Protein AF-A0A960TEG4-F1 (afdb_monomer)

Solvent-accessible surface area (backbone atoms only — not comparable to full-atom values): 14371 Å² total; per-residue (Å²): 66,37,11,33,64,30,59,63,61,64,65,43,64,65,60,66,79,45,48,64,46,53,87,42,76,28,30,41,54,22,41,18,35,34,34,73,64,72,44,74,38,60,32,29,45,39,78,66,60,51,74,66,49,54,39,12,52,59,44,21,64,77,36,83,61,45,53,73,21,28,35,41,25,41,76,82,37,56,77,66,54,63,79,58,21,81,41,72,42,73,42,42,51,63,63,67,80,82,66,62,93,89,65,81,53,54,56,42,93,64,76,45,74,67,28,39,51,46,41,50,36,37,77,67,66,39,83,59,43,78,50,46,18,70,76,77,44,72,53,96,51,26,67,44,29,67,54,16,20,66,51,47,50,31,58,75,65,44,49,101,92,34,52,50,63,55,48,32,46,54,47,43,46,68,76,48,70,83,43,60,75,67,50,53,53,50,53,46,51,50,49,54,47,49,48,51,54,53,23,60,76,55,69,32,50,76,41,39,70,95,42,42,65,62,52,51,62,62,49,75,78,53,70,64,48,75,77,88,69,72,74,72,77,74,67,74,77,76,76,73,72,70,88,89,63,83,70,90,86,76,127

Secondary structure (DSSP, 8-state):
---TTHHHHTT-HHHHHTGGGS--EEEHHHHHHHHHTT---SEEEE---STHHHHHHHHHTTSTTGGGSEEEEETTS-TTHHHH-SEEEEEEES-STTSPTT--EE--TTSSHHHHHHHHHHHTT-S-EEE-S-S---BTTBSS-TTSHHHHHHHHT-BTTB-HHHHHHHHHHHHHSSS-HHHHHHHHHHHHHHHHHHHHHTT--EEEGGGHHHHHHHHTTSPPPP-----------PPPPPTT---TT--

pLDDT: mean 80.0, std 18.55, range [25.02, 96.75]

Sequence (251 aa):
GASPSLDRELALPALKDMRSRYILLASDTSFAALLQAGLVPDLVLCMDTSPATGYYLLQARKYIHAEKAAALGYSGSPLFLSDFFARVMLYESDFPPEQQEDWLSISNPTGNLAGLAISLAASCRASELLLLGSDGTVEGFRSHCRSTGYDYYARTMEGRLRSVETYFYGLSRRTYATGNREQGGALHSATIKRQQDVAGKLGVPIFRADSIHRWIDNMGHRQPARSWSARTVIMPEPALPAEGKPPLWVQ

Nearest PDB structures (foldseek):
  5mu5-assembly1_A  TM=8.261E-01  e=2.895E-05  Paramagnetospirillum magneticum AMB-1
  5xeo-assembly1_A  TM=2.387E-01  e=5.772E-01  Fusobacterium nucleatum subsp. nucleatum ATCC 25586
  8xyn-assembly1_B  TM=2.179E-01  e=1.792E+00  synthetic cons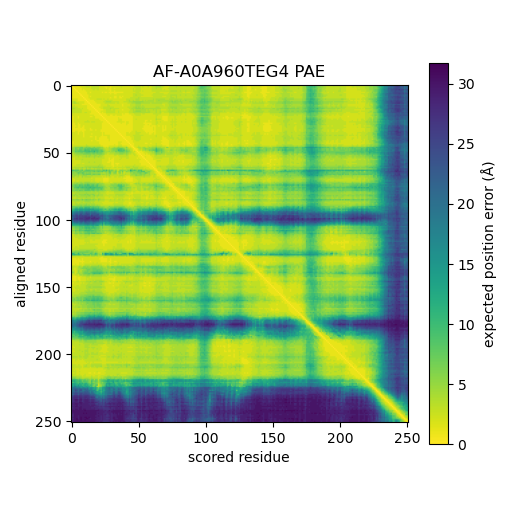truct

Mean predicted aligned error: 9.38 Å

Radius of gyration: 19.74 Å; Cα contacts (8 Å, |Δi|>4): 361; chains: 1; bounding box: 56×49×46 Å

Structure (mmCIF, N/CA/C/O backbone):
data_AF-A0A960TEG4-F1
#
_entry.id   AF-A0A960TEG4-F1
#
loop_
_atom_site.group_PDB
_atom_site.id
_atom_site.type_symbol
_atom_site.label_atom_id
_atom_site.label_alt_id
_atom_site.label_comp_id
_atom_site.label_asym_id
_atom_site.label_entity_id
_atom_site.label_seq_id
_atom_site.pdbx_PDB_ins_code
_atom_site.Cartn_x
_atom_site.Cartn_y
_atom_site.Cartn_z
_atom_site.occupancy
_atom_site.B_iso_or_equiv
_atom_site.auth_seq_id
_atom_site.auth_comp_id
_atom_site.auth_asym_id
_atom_site.auth_atom_id
_atom_site.pdbx_PDB_model_num
ATOM 1 N N . GLY A 1 1 ? -0.991 1.633 -3.539 1.00 93.38 1 GLY A N 1
ATOM 2 C CA . GLY A 1 1 ? -0.881 2.888 -2.768 1.00 93.38 1 GLY A CA 1
ATOM 3 C C . GLY A 1 1 ? -2.247 3.254 -2.228 1.00 93.38 1 GLY A C 1
ATOM 4 O O . GLY A 1 1 ? -3.138 2.426 -2.333 1.00 93.38 1 GLY A O 1
ATOM 5 N N . ALA A 1 2 ? -2.420 4.444 -1.647 1.00 94.44 2 ALA A N 1
ATOM 6 C CA . ALA A 1 2 ? -3.666 4.853 -0.992 1.00 94.44 2 ALA A CA 1
ATOM 7 C C . ALA A 1 2 ? -4.247 6.188 -1.493 1.00 94.44 2 ALA A C 1
ATOM 9 O O . ALA A 1 2 ? -5.084 6.757 -0.797 1.00 94.44 2 ALA A O 1
ATOM 10 N N . SER A 1 3 ? -3.829 6.701 -2.655 1.00 92.81 3 SER A N 1
ATOM 11 C CA . SER A 1 3 ? -4.389 7.930 -3.240 1.00 92.81 3 SER A CA 1
ATOM 12 C C . SER A 1 3 ? -5.903 7.818 -3.508 1.00 92.81 3 SER A C 1
ATOM 14 O O . SER A 1 3 ? -6.401 6.705 -3.681 1.00 92.81 3 SER A O 1
ATOM 16 N N . PRO A 1 4 ? -6.656 8.938 -3.558 1.00 92.31 4 PRO A N 1
ATOM 17 C CA . PRO A 1 4 ? -8.115 8.924 -3.722 1.00 92.31 4 PRO A CA 1
ATOM 18 C C . PRO A 1 4 ? -8.612 8.199 -4.979 1.00 92.31 4 PRO A C 1
ATOM 20 O O . PRO A 1 4 ? -9.671 7.576 -4.947 1.00 92.31 4 PRO A O 1
ATOM 23 N N . SER A 1 5 ? -7.836 8.232 -6.063 1.00 93.06 5 SER A N 1
ATOM 24 C CA . SER A 1 5 ? -8.104 7.501 -7.308 1.00 93.06 5 SER A CA 1
ATOM 25 C C . SER A 1 5 ? -8.309 6.001 -7.125 1.00 93.06 5 SER A C 1
ATOM 27 O O . SER A 1 5 ? -9.081 5.409 -7.883 1.00 93.06 5 SER A O 1
ATOM 29 N N . LEU A 1 6 ? -7.721 5.411 -6.079 1.00 95.88 6 LEU A N 1
ATOM 30 C CA . LEU A 1 6 ? -7.891 4.000 -5.751 1.00 95.88 6 LEU A CA 1
ATOM 31 C C . LEU A 1 6 ? -9.372 3.618 -5.593 1.00 95.88 6 LEU A C 1
ATOM 33 O O . LEU A 1 6 ? -9.748 2.521 -5.989 1.00 95.88 6 LEU A O 1
ATOM 37 N N . ASP A 1 7 ? -10.229 4.520 -5.092 1.00 94.81 7 ASP A N 1
ATOM 38 C CA . ASP A 1 7 ? -11.675 4.268 -4.961 1.00 94.81 7 ASP A CA 1
ATOM 39 C C . ASP A 1 7 ? -12.296 3.855 -6.318 1.00 94.81 7 ASP A C 1
ATOM 41 O O . ASP A 1 7 ? -13.124 2.946 -6.380 1.00 94.81 7 ASP A O 1
ATOM 45 N N . ARG A 1 8 ? -11.882 4.507 -7.416 1.00 94.56 8 ARG A N 1
ATOM 46 C CA . ARG A 1 8 ? -12.356 4.214 -8.782 1.00 94.56 8 ARG A CA 1
ATOM 47 C C . ARG A 1 8 ? -11.670 2.989 -9.375 1.00 94.56 8 ARG A C 1
ATOM 49 O O . ARG A 1 8 ? -12.312 2.200 -10.059 1.00 94.56 8 ARG A O 1
ATOM 56 N N . GLU A 1 9 ? -10.382 2.821 -9.104 1.00 95.19 9 GLU A N 1
ATOM 57 C CA . GLU A 1 9 ? -9.597 1.688 -9.601 1.00 95.19 9 GLU A CA 1
ATOM 58 C C . GLU A 1 9 ? -10.104 0.358 -9.022 1.00 95.19 9 GLU A C 1
ATOM 60 O O . GLU A 1 9 ? -10.247 -0.619 -9.753 1.00 95.19 9 GLU A O 1
ATOM 65 N N . LEU A 1 10 ? -10.462 0.326 -7.732 1.00 95.25 10 LEU A N 1
ATOM 66 C CA . LEU A 1 10 ? -11.018 -0.859 -7.064 1.00 95.25 10 LEU A CA 1
ATOM 67 C C . LEU A 1 10 ? -12.462 -1.177 -7.465 1.00 95.25 10 LEU A C 1
ATOM 69 O O . LEU A 1 10 ? -12.938 -2.284 -7.205 1.00 95.25 10 LEU A O 1
ATOM 73 N N . ALA A 1 11 ? -13.159 -0.235 -8.103 1.00 93.81 11 ALA A N 1
ATOM 74 C CA . ALA A 1 11 ? -14.501 -0.465 -8.624 1.00 93.81 11 ALA A CA 1
ATOM 75 C C . ALA A 1 11 ? -14.504 -1.338 -9.892 1.00 93.81 11 ALA A C 1
ATOM 77 O O . ALA A 1 11 ? -15.567 -1.800 -10.300 1.00 93.81 11 ALA A O 1
ATOM 78 N N . LEU A 1 12 ? -13.340 -1.587 -10.508 1.00 92.75 12 LEU A N 1
ATOM 79 C CA . LEU A 1 12 ? -13.208 -2.409 -11.710 1.00 92.75 12 LEU A CA 1
ATOM 80 C C . LEU A 1 12 ? -13.379 -3.907 -11.382 1.00 92.75 12 LEU A C 1
ATOM 82 O O . LEU A 1 12 ? -12.503 -4.489 -10.734 1.00 92.75 12 LEU A O 1
ATOM 86 N N . PRO A 1 13 ? -14.446 -4.578 -11.868 1.00 92.31 13 PRO A N 1
ATOM 87 C CA . PRO A 1 13 ? -14.708 -5.986 -11.543 1.00 92.31 13 PRO A CA 1
ATOM 88 C C . PRO A 1 13 ? -13.585 -6.931 -11.984 1.00 92.31 13 PRO A C 1
ATOM 90 O O . PRO A 1 13 ? -13.236 -7.859 -11.257 1.00 92.31 13 PRO A O 1
ATOM 93 N N . ALA A 1 14 ? -12.947 -6.618 -13.116 1.00 91.75 14 ALA A N 1
ATOM 94 C CA . ALA A 1 14 ? -11.881 -7.418 -13.713 1.00 91.75 14 ALA A CA 1
ATOM 95 C C . ALA A 1 14 ? -10.700 -7.689 -12.762 1.00 91.75 14 ALA A C 1
ATOM 97 O O . ALA A 1 14 ? -10.055 -8.731 -12.870 1.00 91.75 14 ALA A O 1
ATOM 98 N N . LEU A 1 15 ? -10.420 -6.789 -11.808 1.00 92.38 15 LEU A N 1
ATOM 99 C CA . LEU A 1 15 ? -9.385 -7.030 -10.799 1.00 92.38 15 LEU A CA 1
ATOM 100 C C . LEU A 1 15 ? -9.733 -8.255 -9.940 1.00 92.38 15 LEU A C 1
ATOM 102 O O . LEU A 1 15 ? -8.890 -9.119 -9.721 1.00 92.38 15 LEU A O 1
ATOM 106 N N . LYS A 1 16 ? -10.992 -8.390 -9.514 1.00 92.31 16 LYS A N 1
ATOM 107 C CA . LYS A 1 16 ? -11.440 -9.549 -8.726 1.00 92.31 16 LYS A CA 1
ATOM 108 C C . LYS A 1 16 ? -11.450 -10.819 -9.566 1.00 92.31 16 LYS A C 1
ATOM 110 O O . LYS A 1 16 ? -10.930 -11.840 -9.119 1.00 92.31 16 LYS A O 1
ATOM 115 N N . ASP A 1 17 ? -11.969 -10.735 -10.788 1.00 91.06 17 ASP A N 1
ATOM 116 C CA . ASP A 1 17 ? -12.106 -11.887 -11.689 1.00 91.06 17 ASP A CA 1
ATOM 117 C C . ASP A 1 17 ? -10.748 -12.520 -12.028 1.00 91.06 17 ASP A C 1
ATOM 119 O O . ASP A 1 17 ? -10.628 -13.734 -12.196 1.00 91.06 17 ASP A O 1
ATOM 123 N N . MET A 1 18 ? -9.694 -11.705 -12.076 1.00 90.88 18 MET A N 1
ATOM 124 C CA . MET A 1 18 ? -8.333 -12.148 -12.370 1.00 90.88 18 MET A CA 1
ATOM 125 C C . MET A 1 18 ? -7.447 -12.283 -11.129 1.00 90.88 18 MET A C 1
ATOM 127 O O . MET A 1 18 ? -6.234 -12.433 -11.281 1.00 90.88 18 MET A O 1
ATOM 131 N N . ARG A 1 19 ? -7.998 -12.245 -9.907 1.00 90.88 19 ARG A N 1
ATOM 132 C CA . ARG A 1 19 ? -7.208 -12.184 -8.662 1.00 90.88 19 ARG A CA 1
ATOM 133 C C . ARG A 1 19 ? -6.150 -13.285 -8.538 1.00 90.88 19 ARG A C 1
ATOM 135 O O . ARG A 1 19 ? -5.087 -13.038 -7.978 1.00 90.88 19 ARG A O 1
ATOM 142 N N . SER A 1 20 ? -6.407 -14.475 -9.084 1.00 89.44 20 SER A N 1
ATOM 143 C CA . SER A 1 20 ? -5.475 -15.614 -9.089 1.00 89.44 20 SER A CA 1
ATOM 144 C C . SER A 1 20 ? -4.314 -15.489 -10.088 1.00 89.44 20 SER A C 1
ATOM 146 O O . SER A 1 20 ? -3.427 -16.341 -10.119 1.00 89.44 20 SER A O 1
ATOM 148 N N . ARG A 1 21 ? -4.306 -14.457 -10.936 1.00 89.38 21 ARG A N 1
ATOM 149 C CA . ARG A 1 21 ? -3.312 -14.257 -12.002 1.00 89.38 21 ARG A CA 1
ATOM 150 C C . ARG A 1 21 ? -2.217 -13.264 -11.643 1.00 89.38 21 ARG A C 1
ATOM 152 O O . ARG A 1 21 ? -1.235 -13.180 -12.370 1.00 89.38 21 ARG A O 1
ATOM 159 N N . TYR A 1 22 ? -2.362 -12.531 -10.545 1.00 91.38 22 TYR A N 1
ATOM 160 C CA . TYR A 1 22 ? -1.381 -11.549 -10.099 1.00 91.38 22 TYR A CA 1
ATOM 161 C C . TYR A 1 22 ? -1.135 -11.644 -8.598 1.00 91.38 22 TYR A C 1
ATOM 163 O O . TYR A 1 22 ? -1.967 -12.142 -7.842 1.00 91.38 22 TYR A O 1
ATOM 171 N N . ILE A 1 23 ? 0.015 -11.116 -8.185 1.00 92.50 23 ILE A N 1
ATOM 172 C CA . ILE A 1 23 ? 0.332 -10.887 -6.780 1.00 92.50 23 ILE A CA 1
ATOM 173 C C . ILE A 1 23 ? -0.110 -9.475 -6.407 1.00 92.50 23 ILE A C 1
ATOM 175 O O . ILE A 1 23 ? 0.220 -8.511 -7.099 1.00 92.50 23 ILE A O 1
ATOM 179 N N . LEU A 1 24 ? -0.861 -9.357 -5.317 1.00 95.00 24 LEU A N 1
ATOM 180 C CA . LEU A 1 24 ? -1.383 -8.097 -4.814 1.00 95.00 24 LEU A CA 1
ATOM 181 C C . LEU A 1 24 ? -0.551 -7.607 -3.630 1.00 95.00 24 LEU A C 1
ATOM 183 O O . LEU A 1 24 ? -0.625 -8.165 -2.533 1.00 95.00 24 LEU A O 1
ATOM 187 N N . LEU A 1 25 ? 0.191 -6.525 -3.857 1.00 96.06 25 LEU A N 1
ATOM 188 C CA . LEU A 1 25 ? 0.889 -5.781 -2.813 1.00 96.06 25 LEU A CA 1
ATOM 189 C C . LEU A 1 25 ? 0.018 -4.613 -2.342 1.00 96.06 25 LEU A C 1
ATOM 191 O O . LEU A 1 25 ? -0.457 -3.817 -3.155 1.00 96.06 25 LEU A O 1
ATOM 195 N N . ALA A 1 26 ? -0.159 -4.480 -1.033 1.00 96.06 26 ALA A N 1
ATOM 196 C CA . ALA A 1 26 ? -0.865 -3.363 -0.416 1.00 96.06 26 ALA A CA 1
ATOM 197 C C . ALA A 1 26 ? 0.108 -2.483 0.367 1.00 96.06 26 ALA A C 1
ATOM 199 O O . ALA A 1 26 ? 1.030 -2.996 0.989 1.00 96.06 26 ALA A O 1
ATOM 200 N N . SER A 1 27 ? -0.122 -1.169 0.416 1.00 95.19 27 SER A N 1
ATOM 201 C CA . SER A 1 27 ? 0.386 -0.400 1.558 1.00 95.19 27 SER A CA 1
ATOM 202 C C . SER A 1 27 ? -0.491 -0.677 2.771 1.00 95.19 27 SER A C 1
ATOM 204 O O . SER A 1 27 ? -1.704 -0.844 2.603 1.00 95.19 27 SER A O 1
ATOM 206 N N . ASP A 1 28 ? 0.087 -0.644 3.971 1.00 93.88 28 ASP A N 1
ATOM 207 C CA . ASP A 1 28 ? -0.659 -0.614 5.238 1.00 93.88 28 ASP A CA 1
ATOM 208 C C . ASP A 1 28 ? -1.871 0.335 5.186 1.00 93.88 28 ASP A C 1
ATOM 210 O O . ASP A 1 28 ? -2.992 -0.044 5.512 1.00 93.88 28 ASP A O 1
ATOM 214 N N . THR A 1 29 ? -1.674 1.530 4.636 1.00 95.25 29 THR A N 1
ATOM 215 C CA . THR A 1 29 ? -2.669 2.593 4.518 1.00 95.25 29 THR A CA 1
ATOM 216 C C . THR A 1 29 ? -3.852 2.174 3.643 1.00 95.25 29 THR A C 1
ATOM 218 O O . THR A 1 29 ? -4.993 2.498 3.961 1.00 95.25 29 THR A O 1
ATOM 221 N N . SER A 1 30 ? -3.597 1.441 2.553 1.00 96.25 30 SER A N 1
ATOM 222 C CA . SER A 1 30 ? -4.616 0.971 1.597 1.00 96.25 30 SER A CA 1
ATOM 223 C C . SER A 1 30 ? -5.255 -0.367 1.971 1.00 96.25 30 SER A C 1
ATOM 225 O O . SER A 1 30 ? -6.220 -0.783 1.332 1.00 96.25 30 SER A O 1
ATOM 227 N N . PHE A 1 31 ? -4.722 -1.052 2.986 1.00 96.12 31 PHE A N 1
ATOM 228 C CA . PHE A 1 31 ? -5.061 -2.439 3.290 1.00 96.12 31 PHE A CA 1
ATOM 229 C C . PHE A 1 31 ? -6.564 -2.636 3.512 1.00 96.12 31 PHE A C 1
ATOM 231 O O . PHE A 1 31 ? -7.202 -3.463 2.864 1.00 96.12 31 PHE A O 1
ATOM 238 N N . ALA A 1 32 ? -7.153 -1.803 4.362 1.00 96.31 32 ALA A N 1
ATOM 239 C CA . ALA A 1 32 ? -8.578 -1.833 4.651 1.00 96.31 32 ALA A CA 1
ATOM 240 C C . ALA A 1 32 ? -9.464 -1.509 3.430 1.00 96.31 32 ALA A C 1
ATOM 242 O O . ALA A 1 32 ? -10.536 -2.093 3.289 1.00 96.31 32 ALA A O 1
ATOM 243 N N . ALA A 1 33 ? -9.024 -0.623 2.529 1.00 96.31 33 ALA A N 1
ATOM 244 C CA . ALA A 1 33 ? -9.759 -0.307 1.301 1.00 96.31 33 ALA A CA 1
ATOM 245 C C . ALA A 1 33 ? -9.803 -1.512 0.345 1.00 96.31 33 ALA A C 1
ATOM 247 O O . ALA A 1 33 ? -10.849 -1.822 -0.225 1.00 96.31 33 ALA A O 1
ATOM 248 N N . LEU A 1 34 ? -8.690 -2.242 0.227 1.00 96.75 34 LEU A N 1
ATOM 249 C CA . LEU A 1 34 ? -8.616 -3.475 -0.561 1.00 96.75 34 LEU A CA 1
ATOM 250 C C . LEU A 1 34 ? -9.525 -4.567 0.014 1.00 96.75 34 LEU A C 1
ATOM 252 O O . LEU A 1 34 ? -10.308 -5.164 -0.725 1.00 96.75 34 LEU A O 1
ATOM 256 N N . LEU A 1 35 ? -9.494 -4.771 1.335 1.00 95.69 35 LEU A N 1
ATOM 257 C CA . LEU A 1 35 ? -10.369 -5.738 2.003 1.00 95.69 35 LEU A CA 1
ATOM 258 C C . LEU A 1 35 ? -11.854 -5.386 1.842 1.00 95.69 35 LEU A C 1
ATOM 260 O O . LEU A 1 35 ? -12.659 -6.267 1.549 1.00 95.69 35 LEU A O 1
ATOM 264 N N . GLN A 1 36 ? -12.218 -4.104 1.956 1.00 94.94 36 GLN A N 1
ATOM 265 C CA . GLN A 1 36 ? -13.580 -3.633 1.689 1.00 94.94 36 GLN A CA 1
ATOM 266 C C . GLN A 1 36 ? -14.019 -3.937 0.251 1.00 94.94 36 GLN A C 1
ATOM 268 O O . GLN A 1 36 ? -15.165 -4.316 0.014 1.00 94.94 36 GLN A O 1
ATOM 273 N N . ALA A 1 37 ? -13.103 -3.808 -0.710 1.00 94.75 37 ALA A N 1
ATOM 274 C CA . ALA A 1 37 ? -13.334 -4.195 -2.093 1.00 94.75 37 ALA A CA 1
ATOM 275 C C . ALA A 1 37 ? -13.343 -5.723 -2.300 1.00 94.75 37 ALA A C 1
ATOM 277 O O . ALA A 1 37 ? -13.562 -6.176 -3.418 1.00 94.75 37 ALA A O 1
ATOM 278 N N . GLY A 1 38 ? -13.145 -6.550 -1.272 1.00 93.81 38 GLY A N 1
ATOM 279 C CA . GLY A 1 38 ? -13.078 -8.010 -1.401 1.00 93.81 38 GLY A CA 1
ATOM 280 C C . GLY A 1 38 ? -11.792 -8.506 -2.069 1.00 93.81 38 GLY A C 1
ATOM 281 O O . GLY A 1 38 ? -11.757 -9.614 -2.598 1.00 93.81 38 GLY A O 1
ATOM 282 N N . LEU A 1 39 ? -10.739 -7.687 -2.068 1.00 94.75 39 LEU A N 1
ATOM 283 C CA . LEU A 1 39 ? -9.414 -8.026 -2.572 1.00 94.75 39 LEU A CA 1
ATOM 284 C C . LEU A 1 39 ? -8.473 -8.228 -1.386 1.00 94.75 39 LEU A C 1
ATOM 286 O O . LEU A 1 39 ? -7.949 -7.274 -0.821 1.00 94.75 39 LEU A O 1
ATOM 290 N N . VAL A 1 40 ? -8.247 -9.485 -1.010 1.00 94.69 4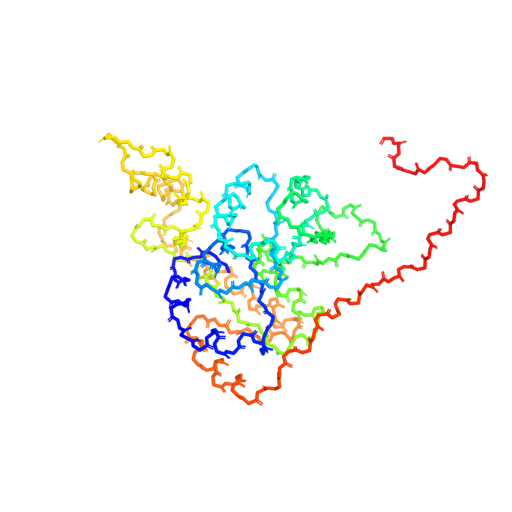0 VAL A N 1
ATOM 291 C CA . VAL A 1 40 ? -7.271 -9.829 0.033 1.00 94.69 40 VAL A CA 1
ATOM 292 C C . VAL A 1 40 ? -5.863 -9.695 -0.554 1.00 94.69 40 VAL A C 1
ATOM 294 O O . VAL A 1 40 ? -5.582 -10.382 -1.542 1.00 94.69 40 VAL A O 1
ATOM 297 N N . PRO A 1 41 ? -4.984 -8.828 -0.019 1.00 95.38 41 PRO A N 1
ATOM 298 C CA . PRO A 1 41 ? -3.599 -8.730 -0.472 1.00 95.38 41 PRO A CA 1
ATOM 299 C C . PRO A 1 41 ? -2.801 -9.988 -0.140 1.00 95.38 41 PRO A C 1
ATOM 301 O O . PRO A 1 41 ? -3.040 -10.622 0.884 1.00 95.38 41 PRO A O 1
ATOM 304 N N . ASP A 1 42 ? -1.821 -10.315 -0.980 1.00 93.88 42 ASP A N 1
ATOM 305 C CA . ASP A 1 42 ? -0.850 -11.372 -0.672 1.00 93.88 42 ASP A CA 1
ATOM 306 C C . ASP A 1 42 ? 0.188 -10.871 0.339 1.00 93.88 42 ASP A C 1
ATOM 308 O O . ASP A 1 42 ? 0.640 -11.619 1.206 1.00 93.88 42 ASP A O 1
ATOM 312 N N . LEU A 1 43 ? 0.549 -9.587 0.234 1.00 94.25 43 LEU A N 1
ATOM 313 C CA . LEU A 1 43 ? 1.540 -8.951 1.088 1.00 94.25 43 LEU A CA 1
ATOM 314 C C . LEU A 1 43 ? 1.177 -7.491 1.375 1.00 94.25 43 LEU A C 1
ATOM 316 O O . LEU A 1 43 ? 0.918 -6.711 0.456 1.00 94.25 43 LEU A O 1
ATOM 320 N N . VAL A 1 44 ? 1.200 -7.110 2.649 1.00 95.19 44 VAL A N 1
ATOM 321 C CA . VAL A 1 44 ? 1.039 -5.731 3.119 1.00 95.19 44 VAL A CA 1
ATOM 322 C C . VAL A 1 44 ? 2.407 -5.163 3.476 1.00 95.19 44 VAL A C 1
ATOM 324 O O . VAL A 1 44 ? 3.121 -5.713 4.304 1.00 95.19 44 VAL A O 1
ATOM 327 N N . LEU A 1 45 ? 2.781 -4.059 2.845 1.00 93.69 45 LEU A N 1
ATOM 328 C CA . LEU A 1 45 ? 4.027 -3.347 3.085 1.00 93.69 45 LEU A CA 1
ATOM 329 C C . LEU A 1 45 ? 3.816 -2.362 4.246 1.00 93.69 45 LEU A C 1
ATOM 331 O O . LEU A 1 45 ? 3.128 -1.348 4.083 1.00 93.69 45 LEU A O 1
ATOM 335 N N . CYS A 1 46 ? 4.393 -2.680 5.404 1.00 90.88 46 CYS A N 1
ATOM 336 C CA . CYS A 1 46 ? 4.283 -1.930 6.656 1.00 90.88 46 CYS A CA 1
ATOM 337 C C . CYS A 1 46 ? 5.611 -1.225 6.948 1.00 90.88 46 CYS A C 1
ATOM 339 O O . CYS A 1 46 ? 6.491 -1.770 7.613 1.00 90.88 46 CYS A O 1
ATOM 341 N N . MET A 1 47 ? 5.768 -0.018 6.407 1.00 82.31 47 MET A N 1
ATOM 342 C CA . MET A 1 47 ? 7.037 0.716 6.474 1.00 82.31 47 MET A CA 1
ATOM 343 C C . MET A 1 47 ? 7.108 1.758 7.572 1.00 82.31 47 MET A C 1
ATOM 345 O O . MET A 1 47 ? 8.203 2.086 8.023 1.00 82.31 47 MET A O 1
ATOM 349 N N . ASP A 1 48 ? 5.966 2.309 7.965 1.00 82.12 48 ASP A N 1
ATOM 350 C CA . ASP A 1 48 ? 5.934 3.371 8.954 1.00 82.12 48 ASP A CA 1
ATOM 351 C C . ASP A 1 48 ? 5.980 2.771 10.366 1.00 82.12 48 ASP A C 1
ATOM 353 O O . ASP A 1 48 ? 5.145 1.942 10.745 1.00 82.12 48 ASP A O 1
ATOM 357 N N . THR A 1 49 ? 6.975 3.191 11.145 1.00 80.38 49 THR A N 1
ATOM 358 C CA . THR A 1 49 ? 7.137 2.816 12.556 1.00 80.38 49 THR A CA 1
ATOM 359 C C . THR A 1 49 ? 6.241 3.636 13.484 1.00 80.38 49 THR A C 1
ATOM 361 O O . THR A 1 49 ? 6.159 3.365 14.682 1.00 80.38 49 THR A O 1
ATOM 364 N N . SER A 1 50 ? 5.534 4.627 12.939 1.00 84.75 50 SER A N 1
ATOM 365 C CA . SER A 1 50 ? 4.597 5.464 13.668 1.00 84.75 50 SER A CA 1
ATOM 366 C C . SER A 1 50 ? 3.458 4.650 14.296 1.00 84.75 50 SER A C 1
ATOM 368 O O . SER A 1 50 ? 2.890 3.759 13.655 1.00 84.75 50 SER A O 1
ATOM 370 N N . PRO A 1 51 ? 2.989 5.035 15.498 1.00 82.31 51 PRO A N 1
ATOM 371 C CA . PRO A 1 51 ? 1.731 4.542 16.056 1.00 82.31 51 PRO A CA 1
ATOM 372 C C . PRO A 1 51 ? 0.533 4.724 15.112 1.00 82.31 51 PRO A C 1
ATOM 374 O O . PRO A 1 51 ? -0.459 4.004 15.233 1.00 82.31 51 PRO A O 1
ATOM 377 N N . ALA A 1 52 ? 0.615 5.653 14.147 1.00 85.38 52 ALA A N 1
ATOM 378 C CA . ALA A 1 52 ? -0.415 5.845 13.131 1.00 85.38 52 ALA A CA 1
ATOM 379 C C . ALA A 1 52 ? -0.687 4.575 12.307 1.00 85.38 52 ALA A C 1
ATOM 381 O O . ALA A 1 52 ? -1.836 4.338 11.928 1.00 85.38 52 ALA A O 1
ATOM 382 N N . THR A 1 53 ? 0.325 3.719 12.117 1.00 89.25 53 THR A N 1
ATOM 383 C CA . THR A 1 53 ? 0.186 2.410 11.469 1.00 89.25 53 THR A CA 1
ATOM 384 C C . THR A 1 53 ? -0.859 1.540 12.163 1.00 89.25 53 THR A C 1
ATOM 386 O O . THR A 1 53 ? -1.644 0.859 11.500 1.00 89.25 53 THR A O 1
ATOM 389 N N . GLY A 1 54 ? -0.973 1.644 13.490 1.00 90.88 54 GLY A N 1
ATOM 390 C CA . GLY A 1 54 ? -2.002 0.955 14.265 1.00 90.88 54 GLY A CA 1
ATOM 391 C C . GLY A 1 54 ? -3.425 1.308 13.819 1.00 90.88 54 GLY A C 1
ATOM 392 O O . GLY A 1 54 ? -4.269 0.420 13.727 1.00 90.88 54 GLY A O 1
ATOM 393 N N . TYR A 1 55 ? -3.703 2.564 13.448 1.00 92.50 55 TYR A N 1
ATOM 394 C CA . TYR A 1 55 ? -5.029 2.952 12.948 1.00 92.50 55 TYR A CA 1
ATOM 395 C C . TYR A 1 55 ? -5.355 2.316 11.594 1.00 92.50 55 TYR A C 1
ATOM 397 O O . TYR A 1 55 ? -6.508 1.949 11.365 1.00 92.50 55 TYR A O 1
ATOM 405 N N . TYR A 1 56 ? -4.365 2.150 10.708 1.00 93.88 56 TYR A N 1
ATOM 406 C CA . TYR A 1 56 ? -4.560 1.460 9.429 1.00 93.88 56 TYR A CA 1
ATOM 407 C C . TYR A 1 56 ? -4.946 -0.006 9.645 1.00 93.88 56 TYR A C 1
ATOM 409 O O . TYR A 1 56 ? -5.917 -0.491 9.060 1.00 93.88 56 TYR A O 1
ATOM 417 N N . LEU A 1 57 ? -4.234 -0.692 10.539 1.00 93.12 57 LEU A N 1
ATOM 418 C CA . LEU A 1 57 ? -4.451 -2.112 10.803 1.00 93.12 57 LEU A CA 1
ATOM 419 C C . LEU A 1 57 ? -5.726 -2.377 11.617 1.00 93.12 57 LEU A C 1
ATOM 421 O O . LEU A 1 57 ? -6.460 -3.320 11.325 1.00 93.12 57 LEU A O 1
ATOM 425 N N . LEU A 1 58 ? -6.054 -1.518 12.587 1.00 92.50 58 LEU A N 1
ATOM 426 C CA . LEU A 1 58 ? -7.328 -1.583 13.315 1.00 92.50 58 LEU A CA 1
ATOM 427 C C . LEU A 1 58 ? -8.524 -1.379 12.386 1.00 92.50 58 LEU A C 1
ATOM 429 O O . LEU A 1 58 ? -9.534 -2.071 12.510 1.00 92.50 58 LEU A O 1
ATOM 433 N N . GLN A 1 59 ? -8.408 -0.457 11.430 1.00 94.25 59 GLN A N 1
ATOM 434 C CA . GLN A 1 59 ? -9.434 -0.267 10.415 1.00 94.25 59 GLN A CA 1
ATOM 435 C C . GLN A 1 59 ? -9.567 -1.503 9.510 1.00 94.25 59 GLN A C 1
ATOM 437 O O . GLN A 1 59 ? -10.688 -1.866 9.154 1.00 94.25 59 GLN A O 1
ATOM 442 N N . ALA A 1 60 ? -8.460 -2.180 9.187 1.00 93.62 60 ALA A N 1
ATOM 443 C CA . ALA A 1 60 ? -8.458 -3.401 8.381 1.00 93.62 60 ALA A CA 1
ATOM 444 C C . ALA A 1 60 ? -9.074 -4.609 9.107 1.00 93.62 60 ALA A C 1
ATOM 446 O O . ALA A 1 60 ? -9.809 -5.373 8.487 1.00 93.62 60 ALA A O 1
ATOM 447 N N . ARG A 1 61 ? -8.867 -4.743 10.427 1.00 90.19 61 ARG A N 1
ATOM 448 C CA . ARG A 1 61 ? -9.433 -5.836 11.248 1.00 90.19 61 ARG A CA 1
ATOM 449 C C . ARG A 1 61 ? -10.956 -5.941 11.219 1.00 90.19 61 ARG A C 1
ATOM 451 O O . ARG A 1 61 ? -11.500 -6.972 11.596 1.00 90.19 61 ARG A O 1
ATOM 458 N N . LYS A 1 62 ? -11.655 -4.887 10.798 1.00 89.88 62 LYS A N 1
ATOM 459 C CA . LYS A 1 62 ? -13.116 -4.899 10.644 1.00 89.88 62 LYS A CA 1
ATOM 460 C C . LYS A 1 62 ? -13.585 -5.796 9.500 1.00 89.88 62 LYS A C 1
ATOM 462 O O . LYS A 1 62 ? -14.765 -6.129 9.443 1.00 89.88 62 LYS A O 1
ATOM 467 N N . TYR A 1 63 ? -12.689 -6.137 8.578 1.00 90.81 63 TYR A N 1
ATOM 468 C CA . TYR A 1 63 ? -13.010 -6.908 7.391 1.00 90.81 63 TYR A CA 1
ATOM 469 C C . TYR A 1 63 ? -12.580 -8.364 7.543 1.00 90.81 63 TYR A C 1
ATOM 471 O O . TYR A 1 63 ? -11.543 -8.683 8.124 1.00 90.81 63 TYR A O 1
ATOM 479 N N . ILE A 1 64 ? -13.396 -9.246 6.974 1.00 79.00 64 ILE A N 1
ATOM 480 C CA . ILE A 1 64 ? -13.126 -10.679 6.900 1.00 79.00 64 ILE A CA 1
ATOM 481 C C . ILE A 1 64 ? -11.838 -10.897 6.086 1.00 79.00 64 ILE A C 1
ATOM 483 O O . ILE A 1 64 ? -11.631 -10.225 5.075 1.00 79.00 64 ILE A O 1
ATOM 487 N N . HIS A 1 65 ? -11.004 -11.857 6.502 1.00 84.12 65 HIS A N 1
ATOM 488 C CA . HIS A 1 65 ? -9.756 -12.253 5.835 1.00 84.12 65 HIS A CA 1
ATOM 489 C C . HIS A 1 65 ? -8.567 -11.306 5.999 1.00 84.12 65 HIS A C 1
ATOM 491 O O . HIS A 1 65 ? -7.545 -11.519 5.343 1.00 84.12 65 HIS A O 1
ATOM 497 N N . ALA A 1 66 ? -8.648 -10.309 6.883 1.00 80.81 66 ALA A N 1
ATOM 498 C CA . ALA A 1 66 ? -7.487 -9.494 7.235 1.00 80.81 66 ALA A CA 1
ATOM 499 C C . ALA A 1 66 ? -6.304 -10.365 7.705 1.00 80.81 66 ALA A C 1
ATOM 501 O O . ALA A 1 66 ? -5.162 -10.127 7.324 1.00 80.81 66 ALA A O 1
ATOM 502 N N . GLU A 1 67 ? -6.591 -11.437 8.444 1.00 80.62 67 GLU A N 1
ATOM 503 C CA . GLU A 1 67 ? -5.615 -12.389 8.974 1.00 80.62 67 GLU A CA 1
ATOM 504 C C . GLU A 1 67 ? -4.902 -13.230 7.903 1.00 80.62 67 GLU A C 1
ATOM 506 O O . GLU A 1 67 ? -3.847 -13.803 8.177 1.00 80.62 67 GLU A O 1
ATOM 511 N N . LYS A 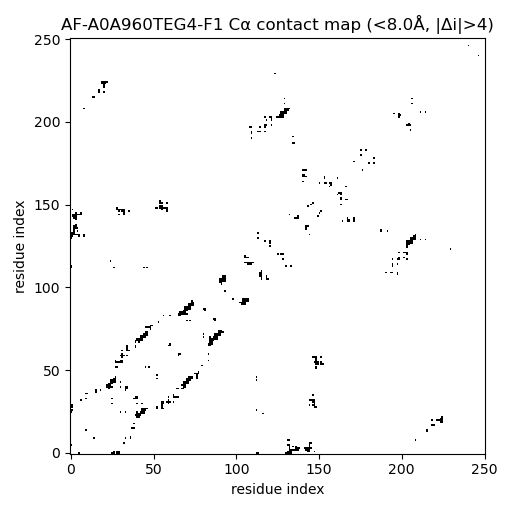1 68 ? -5.470 -13.324 6.690 1.00 86.56 68 LYS A N 1
ATOM 512 C CA . LYS A 1 68 ? -4.911 -14.130 5.593 1.00 86.56 68 LYS A CA 1
ATOM 513 C C . LYS A 1 68 ? -3.759 -13.441 4.867 1.00 86.56 68 LYS A C 1
ATOM 515 O O . LYS A 1 68 ? -3.001 -14.120 4.177 1.00 86.56 68 LYS A O 1
ATOM 520 N N . ALA A 1 69 ? -3.646 -12.120 4.978 1.00 90.50 69 ALA A N 1
ATOM 521 C CA . ALA A 1 69 ? -2.540 -11.389 4.378 1.00 90.50 69 ALA A CA 1
ATOM 522 C C . ALA A 1 69 ? -1.249 -11.629 5.178 1.00 90.50 69 ALA A C 1
ATOM 524 O O . ALA A 1 69 ? -1.277 -11.750 6.404 1.00 90.50 69 ALA A O 1
ATOM 525 N N . ALA A 1 70 ? -0.105 -11.670 4.495 1.00 92.62 70 ALA A N 1
ATOM 526 C CA . ALA A 1 70 ? 1.188 -11.544 5.158 1.00 92.62 70 ALA A CA 1
ATOM 527 C C . ALA A 1 70 ? 1.587 -10.065 5.243 1.00 92.62 70 ALA A C 1
ATOM 529 O O . ALA A 1 70 ? 1.148 -9.256 4.425 1.00 92.62 70 ALA A O 1
ATOM 530 N N . ALA A 1 71 ? 2.460 -9.715 6.182 1.00 92.50 71 ALA A N 1
ATOM 531 C CA . ALA A 1 71 ? 3.092 -8.401 6.233 1.00 92.50 71 ALA A CA 1
ATOM 532 C C . ALA A 1 71 ? 4.581 -8.475 5.897 1.00 92.50 71 ALA A C 1
ATOM 534 O O . ALA A 1 71 ? 5.249 -9.458 6.213 1.00 92.50 71 ALA A O 1
ATOM 535 N N . LEU A 1 72 ? 5.090 -7.413 5.279 1.00 90.94 72 LEU A N 1
ATOM 536 C CA . LEU A 1 72 ? 6.507 -7.105 5.160 1.00 90.94 72 LEU A CA 1
ATOM 537 C C . LEU A 1 72 ? 6.786 -5.851 5.987 1.00 90.94 72 LEU A C 1
ATOM 539 O O . LEU A 1 72 ? 6.352 -4.761 5.611 1.00 90.94 72 LEU A O 1
ATOM 543 N N . GLY A 1 73 ? 7.479 -6.016 7.108 1.00 87.75 73 GLY A N 1
ATOM 544 C CA . GLY A 1 73 ? 7.930 -4.924 7.966 1.00 87.75 73 GLY A CA 1
ATOM 545 C C . GLY A 1 73 ? 9.426 -4.674 7.808 1.00 87.75 73 GLY A C 1
ATOM 546 O O . GLY A 1 73 ? 10.180 -5.591 7.497 1.00 87.75 73 GLY A O 1
ATOM 547 N N . TYR A 1 74 ? 9.869 -3.442 8.045 1.00 82.19 74 TYR A N 1
ATOM 548 C CA . TYR A 1 74 ? 11.286 -3.186 8.323 1.00 82.19 74 TYR A CA 1
ATOM 549 C C . TYR A 1 74 ? 11.684 -3.839 9.663 1.00 82.19 74 TYR A C 1
ATOM 551 O O . TYR A 1 74 ? 10.825 -4.058 10.516 1.00 82.19 74 TYR A O 1
ATOM 559 N N . SER A 1 75 ? 12.954 -4.156 9.893 1.00 78.44 75 SER A N 1
ATOM 560 C CA . SER A 1 75 ? 13.415 -4.768 11.154 1.00 78.44 75 SER A CA 1
ATOM 561 C C . SER A 1 75 ? 13.111 -3.932 12.400 1.00 78.44 75 SER A C 1
ATOM 563 O O . SER A 1 75 ? 12.755 -4.478 13.440 1.00 78.44 75 SER A O 1
ATOM 565 N N . GLY A 1 76 ? 13.127 -2.605 12.269 1.00 77.81 76 GLY A N 1
ATOM 566 C CA . GLY A 1 76 ? 12.652 -1.666 13.291 1.00 77.81 76 GLY A CA 1
ATOM 567 C C . GLY A 1 76 ? 11.133 -1.450 13.314 1.00 77.81 76 GLY A C 1
ATOM 568 O O . GLY A 1 76 ? 10.671 -0.470 13.897 1.00 77.81 76 GLY A O 1
ATOM 569 N N . SER A 1 77 ? 10.345 -2.285 12.629 1.00 80.56 77 SER A N 1
ATOM 570 C CA . SER A 1 77 ? 8.886 -2.144 12.583 1.00 80.56 77 SER A CA 1
ATOM 571 C C . SER A 1 77 ? 8.232 -2.410 13.945 1.00 80.56 77 SER A C 1
ATOM 573 O O . SER A 1 77 ? 8.801 -3.098 14.796 1.00 80.56 77 SER A O 1
ATOM 575 N N . PRO A 1 78 ? 7.026 -1.866 14.190 1.00 82.38 78 PRO A N 1
ATOM 576 C CA . PRO A 1 78 ? 6.367 -2.036 15.475 1.00 82.38 78 PRO A CA 1
ATOM 577 C C . PRO A 1 78 ? 6.047 -3.506 15.768 1.00 82.38 78 PRO A C 1
ATOM 579 O O . PRO A 1 78 ? 5.462 -4.203 14.940 1.00 82.38 78 PRO A O 1
ATOM 582 N N . LEU A 1 79 ? 6.335 -3.958 16.993 1.00 84.88 79 LEU A N 1
ATOM 583 C CA . LEU A 1 79 ? 6.092 -5.345 17.422 1.00 84.88 79 LEU A CA 1
ATOM 584 C C . LEU A 1 79 ? 4.627 -5.784 17.262 1.00 84.88 79 LEU A C 1
ATOM 586 O O . LEU A 1 79 ? 4.354 -6.961 17.011 1.00 84.88 79 LEU A O 1
ATOM 590 N N . PHE A 1 80 ? 3.690 -4.831 17.329 1.00 88.38 80 PHE A N 1
ATOM 591 C CA . PHE A 1 80 ? 2.264 -5.107 17.182 1.00 88.38 80 PHE A CA 1
ATOM 592 C C . PHE A 1 80 ? 1.889 -5.654 15.801 1.00 88.38 80 PHE A C 1
ATOM 594 O O . PHE A 1 80 ? 0.794 -6.179 15.667 1.00 88.38 80 PHE A O 1
ATOM 601 N N . LEU A 1 81 ? 2.741 -5.582 14.764 1.00 88.31 81 LEU A N 1
ATOM 602 C CA . LEU A 1 81 ? 2.431 -6.198 13.462 1.00 88.31 81 LEU A CA 1
ATOM 603 C C . LEU A 1 81 ? 2.089 -7.689 13.602 1.00 88.31 81 LEU A C 1
ATOM 605 O O . LEU A 1 81 ? 1.182 -8.178 12.928 1.00 88.31 81 LEU A O 1
ATOM 609 N N . SER A 1 82 ? 2.767 -8.387 14.516 1.00 88.00 82 SER A N 1
ATOM 610 C CA . SER A 1 82 ? 2.517 -9.802 14.812 1.00 88.00 82 SER A CA 1
ATOM 611 C C . SER A 1 82 ? 1.125 -10.074 15.392 1.00 88.00 82 SER A C 1
ATOM 613 O O . SER A 1 82 ? 0.597 -11.169 15.217 1.00 88.00 82 SER A O 1
ATOM 615 N N . ASP A 1 83 ? 0.474 -9.069 15.982 1.00 88.31 83 ASP A N 1
ATOM 616 C CA . ASP A 1 83 ? -0.908 -9.192 16.438 1.00 88.31 83 ASP A CA 1
ATOM 617 C C . ASP A 1 83 ? -1.889 -9.173 15.256 1.00 88.31 83 ASP A C 1
ATOM 619 O O . ASP A 1 83 ? -2.992 -9.711 15.346 1.00 88.31 83 ASP A O 1
ATOM 623 N N . PHE A 1 84 ? -1.551 -8.512 14.145 1.00 87.81 84 PHE A N 1
ATOM 624 C CA . PHE A 1 84 ? -2.470 -8.289 13.019 1.00 87.81 84 PHE A CA 1
ATOM 625 C C . PHE A 1 84 ? -2.336 -9.308 11.891 1.00 87.81 84 PHE A C 1
ATOM 627 O O . PHE A 1 84 ? -3.307 -9.521 11.165 1.00 87.81 84 PHE A O 1
ATOM 634 N N . PHE A 1 85 ? -1.168 -9.928 11.744 1.00 89.50 85 PHE A N 1
ATOM 635 C CA . PHE A 1 85 ? -0.862 -10.808 10.623 1.00 89.50 85 PHE A CA 1
ATOM 636 C C . PHE A 1 85 ? -0.398 -12.174 11.112 1.00 89.50 85 PHE A C 1
ATOM 638 O O . PHE A 1 85 ? 0.476 -12.269 11.968 1.00 89.50 85 PHE A O 1
ATOM 645 N N . ALA A 1 86 ? -0.911 -13.243 10.496 1.00 85.00 86 ALA A N 1
ATOM 646 C CA . ALA A 1 86 ? -0.460 -14.603 10.794 1.00 85.00 86 ALA A CA 1
ATOM 647 C C . ALA A 1 86 ? 1.007 -14.841 10.392 1.00 85.00 86 ALA A C 1
ATOM 649 O O . ALA A 1 86 ? 1.674 -15.726 10.924 1.00 85.00 86 ALA A O 1
ATOM 650 N N . ARG A 1 87 ? 1.511 -14.055 9.434 1.00 89.94 87 ARG A N 1
ATOM 651 C CA . ARG A 1 87 ? 2.896 -14.103 8.970 1.00 89.94 87 ARG A CA 1
ATOM 652 C C . ARG A 1 87 ? 3.438 -12.692 8.795 1.00 89.94 87 ARG A C 1
ATOM 654 O O . ARG A 1 87 ? 2.941 -11.938 7.961 1.00 89.94 87 ARG A O 1
ATOM 661 N N . VAL A 1 88 ? 4.506 -12.384 9.522 1.00 89.81 88 VAL A N 1
ATOM 662 C CA . VAL A 1 88 ? 5.297 -11.163 9.350 1.00 89.81 88 VAL A CA 1
ATOM 663 C C . VAL A 1 88 ? 6.668 -11.563 8.823 1.00 89.81 88 VAL A C 1
ATOM 665 O O . VAL A 1 88 ? 7.356 -12.395 9.408 1.00 89.81 88 VAL A O 1
ATOM 668 N N . MET A 1 89 ? 7.041 -11.005 7.680 1.00 88.50 89 MET A N 1
ATOM 669 C CA . MET A 1 89 ? 8.385 -11.076 7.130 1.00 88.50 89 MET A CA 1
ATOM 670 C C . MET A 1 89 ? 9.077 -9.761 7.450 1.00 88.50 89 MET A C 1
ATOM 672 O O . MET A 1 89 ? 8.485 -8.694 7.291 1.00 88.50 89 MET A O 1
ATOM 676 N N . LEU A 1 90 ? 10.319 -9.846 7.902 1.00 85.69 90 LEU A N 1
ATOM 677 C CA . LEU A 1 90 ? 11.155 -8.675 8.096 1.00 85.69 90 LEU A CA 1
ATOM 678 C C . LEU A 1 90 ? 12.067 -8.534 6.887 1.00 85.69 90 LEU A C 1
ATOM 680 O O . LEU A 1 90 ? 12.548 -9.535 6.351 1.00 85.69 90 LEU A O 1
ATOM 684 N N . TYR A 1 91 ? 12.278 -7.303 6.450 1.00 80.12 91 TYR A N 1
ATOM 685 C CA . TYR A 1 91 ? 13.344 -6.994 5.517 1.00 80.12 91 TYR A CA 1
ATOM 686 C C . TYR A 1 91 ? 14.218 -5.885 6.077 1.00 80.12 91 TYR A C 1
ATOM 688 O O . TYR A 1 91 ? 13.765 -5.025 6.837 1.00 80.12 91 TYR A O 1
ATOM 696 N N . GLU A 1 92 ? 15.470 -5.921 5.657 1.00 77.31 92 GLU A N 1
ATOM 697 C CA . GLU A 1 92 ? 16.440 -4.891 5.959 1.00 77.31 92 GLU A CA 1
ATOM 698 C C . GLU A 1 92 ? 16.504 -3.900 4.796 1.00 77.31 92 GLU A C 1
ATOM 700 O O . GLU A 1 92 ? 16.485 -4.265 3.616 1.00 77.31 92 GLU A O 1
ATOM 705 N N . SER A 1 93 ? 16.510 -2.622 5.144 1.00 71.06 93 SER A N 1
ATOM 706 C CA . SER A 1 93 ? 16.617 -1.511 4.204 1.00 71.06 93 SER A CA 1
ATOM 707 C C . SER A 1 93 ? 18.090 -1.156 4.065 1.00 71.06 93 SER A C 1
ATOM 709 O O . SER A 1 93 ? 18.792 -1.125 5.060 1.00 71.06 93 SER A O 1
ATOM 711 N N . ASP A 1 94 ? 18.555 -0.756 2.883 1.00 68.88 94 ASP A N 1
ATOM 712 C CA . ASP A 1 94 ? 19.904 -0.186 2.688 1.00 68.88 94 ASP A CA 1
ATOM 713 C C . ASP A 1 94 ? 20.117 1.177 3.394 1.00 68.88 94 ASP A C 1
ATOM 715 O O . ASP A 1 94 ? 21.075 1.906 3.125 1.00 68.88 94 ASP A O 1
ATOM 719 N N . PHE A 1 95 ? 19.207 1.532 4.302 1.00 60.94 95 PHE A N 1
ATOM 720 C CA . PHE A 1 95 ? 19.190 2.742 5.097 1.00 60.94 95 PHE A CA 1
ATOM 721 C C . PHE A 1 95 ? 18.793 2.436 6.558 1.00 60.94 95 PHE A C 1
ATOM 723 O O . PHE A 1 95 ? 17.705 1.882 6.759 1.00 60.94 95 PHE A O 1
ATOM 730 N N . PRO A 1 96 ? 19.592 2.861 7.564 1.00 57.31 96 PRO A N 1
ATOM 731 C CA . PRO A 1 96 ? 20.833 3.629 7.418 1.00 57.31 96 PRO A CA 1
ATOM 732 C C . PRO A 1 96 ? 21.980 2.804 6.786 1.00 57.31 96 PRO A C 1
ATOM 734 O O . PRO A 1 96 ? 21.975 1.582 6.901 1.00 57.31 96 PRO A O 1
ATOM 737 N N . PRO A 1 97 ? 22.980 3.450 6.147 1.00 51.72 97 PRO A N 1
ATOM 738 C CA . PRO A 1 97 ? 24.088 2.792 5.425 1.00 51.72 97 PRO A CA 1
ATOM 739 C C . PRO A 1 97 ? 25.016 1.930 6.299 1.00 51.72 97 PRO A C 1
ATOM 741 O O . PRO A 1 97 ? 25.998 1.382 5.813 1.00 51.72 97 PRO A O 1
ATOM 744 N N . GLU A 1 98 ? 24.746 1.875 7.601 1.00 47.16 98 GLU A N 1
ATOM 745 C CA . GLU A 1 98 ? 25.535 1.206 8.638 1.00 47.16 98 GLU A CA 1
ATOM 746 C C . GLU A 1 98 ? 25.272 -0.309 8.691 1.00 47.16 98 GLU A C 1
ATOM 748 O O . GLU A 1 98 ? 25.893 -1.025 9.476 1.00 47.16 98 GLU A O 1
ATOM 753 N N . GLN A 1 99 ? 24.361 -0.812 7.855 1.00 56.19 99 GLN A N 1
ATOM 754 C CA . GLN A 1 99 ? 24.080 -2.236 7.735 1.00 56.19 99 GLN A CA 1
ATOM 755 C C . GLN A 1 99 ? 25.207 -2.931 6.955 1.00 56.19 99 GLN A C 1
ATOM 757 O O . GLN A 1 99 ? 25.477 -2.603 5.802 1.00 56.19 99 GLN A O 1
ATOM 762 N N . GLN A 1 100 ? 25.901 -3.843 7.641 1.00 53.34 100 GLN A N 1
ATOM 763 C CA . GLN A 1 100 ? 27.147 -4.489 7.220 1.00 53.34 100 GLN A CA 1
ATOM 764 C C . GLN A 1 100 ? 27.065 -5.200 5.855 1.00 53.34 100 GLN A C 1
ATOM 766 O O . GLN A 1 100 ? 25.994 -5.612 5.401 1.00 53.34 100 GLN A O 1
ATOM 771 N N . GLU A 1 101 ? 28.235 -5.387 5.233 1.00 51.00 101 GLU A N 1
ATOM 772 C CA . GLU A 1 101 ? 28.428 -6.304 4.105 1.00 51.00 101 GLU A CA 1
ATOM 773 C C . GLU A 1 101 ? 27.882 -7.695 4.504 1.00 51.00 101 GLU A C 1
ATOM 775 O O . GLU A 1 101 ? 28.230 -8.194 5.569 1.00 51.00 101 GLU A O 1
ATOM 780 N N . ASP A 1 102 ? 26.991 -8.270 3.683 1.00 57.47 102 ASP A N 1
ATOM 781 C CA . ASP A 1 102 ? 26.350 -9.605 3.797 1.00 57.47 102 ASP A CA 1
ATOM 782 C C . ASP A 1 102 ? 24.882 -9.688 4.274 1.00 57.47 102 ASP A C 1
ATOM 784 O O . ASP A 1 102 ? 24.315 -10.786 4.311 1.00 57.47 102 ASP A O 1
ATOM 788 N N . TRP A 1 103 ? 24.189 -8.576 4.542 1.00 60.41 103 TRP A N 1
ATOM 789 C CA . TRP A 1 103 ? 22.733 -8.626 4.772 1.00 60.41 103 TRP A CA 1
ATOM 790 C C . TRP A 1 103 ? 21.896 -8.625 3.489 1.00 60.41 103 TRP A C 1
ATOM 792 O O . TRP A 1 103 ? 22.174 -7.914 2.522 1.00 60.41 103 TRP A O 1
ATOM 802 N N . LEU A 1 104 ? 20.817 -9.420 3.496 1.00 59.56 104 LEU A N 1
ATOM 803 C CA . LEU A 1 104 ? 19.818 -9.443 2.428 1.00 59.56 104 LEU A CA 1
ATOM 804 C C . LEU A 1 104 ? 18.954 -8.178 2.513 1.00 59.56 104 LEU A C 1
ATOM 806 O O . LEU A 1 104 ? 17.850 -8.197 3.060 1.00 59.56 104 LEU A O 1
ATOM 810 N N . SER A 1 105 ? 19.475 -7.076 1.984 1.00 71.88 105 SER A N 1
ATOM 811 C CA . SER A 1 105 ? 18.768 -5.804 1.936 1.00 71.88 105 SER A CA 1
ATOM 812 C C . SER A 1 105 ? 17.937 -5.670 0.660 1.00 71.88 105 SER A C 1
ATOM 814 O O . SER A 1 105 ? 18.295 -6.154 -0.419 1.00 71.88 105 SER A O 1
ATOM 816 N N . ILE A 1 106 ? 16.787 -5.005 0.774 1.00 75.81 106 ILE A N 1
ATOM 817 C CA . ILE A 1 106 ? 16.023 -4.547 -0.389 1.00 75.81 106 ILE A CA 1
ATOM 818 C C . ILE A 1 106 ? 16.197 -3.040 -0.465 1.00 75.81 106 ILE A C 1
ATOM 820 O O . ILE A 1 106 ? 15.674 -2.305 0.371 1.00 75.81 106 ILE A O 1
ATOM 824 N N . SER A 1 107 ? 16.899 -2.581 -1.500 1.00 80.50 107 SER A N 1
ATOM 825 C CA . SER A 1 107 ? 17.070 -1.149 -1.729 1.00 80.50 107 SER A CA 1
ATOM 826 C C . SER A 1 107 ? 15.724 -0.476 -1.992 1.00 80.50 107 SER A C 1
ATOM 828 O O . SER A 1 107 ? 14.935 -0.963 -2.807 1.00 80.50 107 SER A O 1
ATOM 830 N N . ASN A 1 108 ? 15.458 0.668 -1.356 1.00 82.62 108 ASN A N 1
ATOM 831 C CA . ASN A 1 108 ? 14.311 1.519 -1.688 1.00 82.62 108 ASN A CA 1
ATOM 832 C C . ASN A 1 108 ? 14.777 2.868 -2.259 1.00 82.62 108 ASN A C 1
ATOM 834 O O . ASN A 1 108 ? 14.651 3.914 -1.613 1.00 82.62 108 ASN A O 1
ATOM 838 N N . PRO A 1 109 ? 15.241 2.896 -3.519 1.00 76.69 109 PRO A N 1
ATOM 839 C CA . PRO A 1 109 ? 15.890 4.066 -4.100 1.00 76.69 109 PRO A CA 1
ATOM 840 C C . PRO A 1 109 ? 14.928 5.227 -4.367 1.00 76.69 109 PRO A C 1
ATOM 842 O O . PRO A 1 109 ? 15.377 6.282 -4.810 1.00 76.69 109 PRO A O 1
ATOM 845 N N . THR A 1 110 ? 13.616 5.071 -4.145 1.00 81.62 110 THR A N 1
ATOM 846 C CA . THR A 1 110 ? 12.647 6.179 -4.240 1.00 81.62 110 THR A CA 1
ATOM 847 C C . THR A 1 110 ? 12.267 6.770 -2.883 1.00 81.62 110 THR A C 1
ATOM 849 O O . THR A 1 110 ? 11.697 7.860 -2.854 1.00 81.62 110 THR A O 1
ATOM 852 N N . GLY A 1 111 ? 12.576 6.076 -1.780 1.00 78.56 111 GLY A N 1
ATOM 853 C CA . GLY A 1 111 ? 12.236 6.498 -0.419 1.00 78.56 111 GLY A CA 1
ATOM 854 C C . GLY A 1 111 ? 10.742 6.429 -0.081 1.00 78.56 111 GLY A C 1
ATOM 855 O O . GLY A 1 111 ? 10.300 7.077 0.860 1.00 78.56 111 GLY A O 1
ATOM 856 N N . ASN A 1 112 ? 9.937 5.690 -0.852 1.00 86.06 112 ASN A N 1
ATOM 857 C CA . ASN A 1 112 ? 8.511 5.494 -0.583 1.00 86.06 112 ASN A CA 1
ATOM 858 C C . ASN A 1 112 ? 8.072 4.052 -0.877 1.00 86.06 112 ASN A C 1
ATOM 860 O O . ASN A 1 112 ? 8.826 3.253 -1.430 1.00 86.06 112 ASN A O 1
ATOM 864 N N . LEU A 1 113 ? 6.837 3.711 -0.506 1.00 89.50 113 LEU A N 1
ATOM 865 C CA . LEU A 1 113 ? 6.302 2.354 -0.652 1.00 89.50 113 LEU A CA 1
ATOM 866 C C . LEU A 1 113 ? 6.247 1.854 -2.100 1.00 89.50 113 LEU A C 1
ATOM 868 O O . LEU A 1 113 ? 6.422 0.661 -2.338 1.00 89.50 113 LEU A O 1
ATOM 872 N N . ALA A 1 114 ? 6.029 2.741 -3.073 1.00 91.56 114 ALA A N 1
ATOM 873 C CA . ALA A 1 114 ? 6.027 2.338 -4.474 1.00 91.56 114 ALA A CA 1
ATOM 874 C C . ALA A 1 114 ? 7.436 1.953 -4.946 1.00 91.56 114 ALA A C 1
ATOM 876 O O . ALA A 1 114 ? 7.565 0.989 -5.688 1.00 91.56 114 ALA A O 1
ATOM 877 N N . GLY A 1 115 ? 8.493 2.626 -4.477 1.00 90.12 115 GLY A N 1
ATOM 878 C CA . GLY A 1 115 ? 9.868 2.183 -4.734 1.00 90.12 115 GLY A CA 1
ATOM 879 C C . GLY A 1 115 ? 10.172 0.810 -4.173 1.00 90.12 115 GLY A C 1
ATOM 880 O O . GLY A 1 115 ? 10.729 -0.013 -4.886 1.00 90.12 115 GLY A O 1
ATOM 881 N N . LEU A 1 116 ? 9.749 0.540 -2.936 1.00 89.81 116 LEU A N 1
ATOM 882 C CA . LEU A 1 116 ? 9.903 -0.788 -2.348 1.00 89.81 116 LEU A CA 1
ATOM 883 C C . LEU A 1 116 ? 9.174 -1.852 -3.181 1.00 89.81 116 LEU A C 1
ATOM 885 O O . LEU A 1 116 ? 9.735 -2.907 -3.452 1.00 89.81 116 LEU A O 1
ATOM 889 N N . ALA A 1 117 ? 7.954 -1.562 -3.644 1.00 93.12 117 ALA A N 1
ATOM 890 C CA . ALA A 1 117 ? 7.215 -2.461 -4.530 1.00 93.12 117 ALA A CA 1
ATOM 891 C C . ALA A 1 117 ? 7.942 -2.701 -5.868 1.00 93.12 117 ALA A C 1
ATOM 893 O O . ALA A 1 117 ? 7.955 -3.829 -6.356 1.00 93.12 117 ALA A O 1
ATOM 894 N N . ILE A 1 118 ? 8.578 -1.671 -6.439 1.00 92.50 118 ILE A N 1
ATOM 895 C CA . ILE A 1 118 ? 9.398 -1.786 -7.656 1.00 92.50 118 ILE A CA 1
ATOM 896 C C . ILE A 1 118 ? 10.608 -2.688 -7.407 1.00 92.50 118 ILE A C 1
ATOM 898 O O . ILE A 1 118 ? 10.849 -3.610 -8.183 1.00 92.50 118 ILE A O 1
ATOM 902 N N . SER A 1 119 ? 11.335 -2.467 -6.312 1.00 89.75 119 SER A N 1
ATOM 903 C CA . SER A 1 119 ? 12.490 -3.287 -5.947 1.00 89.75 119 SER A CA 1
ATOM 904 C C . SER A 1 119 ? 12.097 -4.738 -5.667 1.00 89.75 119 SER A C 1
ATOM 906 O O . SER A 1 1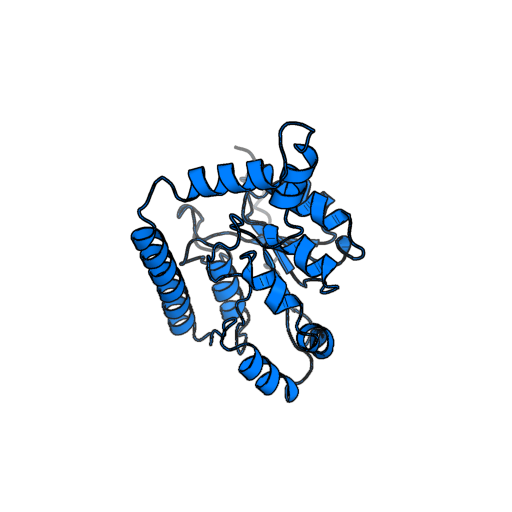19 ? 12.755 -5.653 -6.148 1.00 89.75 119 SER A O 1
ATOM 908 N N . LEU A 1 120 ? 10.980 -4.971 -4.970 1.00 89.19 120 LEU A N 1
ATOM 909 C CA . LEU A 1 120 ? 10.432 -6.313 -4.749 1.00 89.19 120 LEU A CA 1
ATOM 910 C C . LEU A 1 120 ? 10.070 -7.007 -6.064 1.00 89.19 120 LEU A C 1
ATOM 912 O O . LEU A 1 120 ? 10.418 -8.172 -6.260 1.00 89.19 120 LEU A O 1
ATOM 916 N N . ALA A 1 121 ? 9.397 -6.297 -6.972 1.00 90.75 121 ALA A N 1
ATOM 917 C CA . ALA A 1 121 ? 9.045 -6.817 -8.288 1.00 90.75 121 ALA A CA 1
ATOM 918 C C . ALA A 1 121 ? 10.302 -7.206 -9.084 1.00 90.75 121 ALA A C 1
ATOM 920 O O . ALA A 1 121 ? 10.353 -8.302 -9.645 1.00 90.75 121 ALA A O 1
ATOM 921 N N . ALA A 1 122 ? 11.336 -6.361 -9.062 1.00 88.12 122 ALA A N 1
ATOM 922 C CA . ALA A 1 122 ? 12.616 -6.627 -9.711 1.00 88.12 122 ALA A CA 1
ATOM 923 C C . ALA A 1 122 ? 13.315 -7.863 -9.126 1.00 88.12 122 ALA A C 1
ATOM 925 O O . ALA A 1 122 ? 13.678 -8.779 -9.866 1.00 88.12 122 ALA A O 1
ATOM 926 N N . SER A 1 123 ? 13.430 -7.940 -7.797 1.00 85.19 123 SER A N 1
ATOM 927 C CA . SER A 1 123 ? 14.038 -9.077 -7.094 1.00 85.19 123 SER A CA 1
ATOM 928 C C . SER A 1 123 ? 13.303 -10.393 -7.362 1.00 85.19 123 SER A C 1
ATOM 930 O O . SER A 1 123 ? 13.923 -11.454 -7.430 1.00 85.19 123 SER A O 1
ATOM 932 N N . CYS A 1 124 ? 11.987 -10.331 -7.579 1.00 83.00 124 CYS A N 1
ATOM 933 C CA . CYS A 1 124 ? 11.166 -11.487 -7.934 1.00 83.00 124 CYS A CA 1
ATOM 934 C C . CYS A 1 124 ? 11.145 -11.796 -9.440 1.00 83.00 124 CYS A C 1
ATOM 936 O O . CYS A 1 124 ? 10.469 -12.741 -9.844 1.00 83.00 124 CYS A O 1
ATOM 938 N N . ARG A 1 125 ? 11.856 -11.020 -10.274 1.00 83.56 125 ARG A N 1
ATOM 939 C CA . ARG A 1 125 ? 11.805 -11.103 -11.746 1.00 83.56 125 ARG A CA 1
ATOM 940 C C . ARG A 1 125 ? 10.372 -11.037 -12.280 1.00 83.56 125 ARG A C 1
ATOM 942 O O . ARG A 1 125 ? 10.002 -11.774 -13.195 1.00 83.56 125 ARG A O 1
ATOM 949 N N . ALA A 1 126 ? 9.549 -10.188 -11.667 1.00 79.81 126 ALA A N 1
ATOM 950 C CA . ALA A 1 126 ? 8.188 -9.961 -12.120 1.00 79.81 126 ALA A CA 1
ATOM 951 C C . ALA A 1 126 ? 8.206 -9.450 -13.563 1.00 79.81 126 ALA A C 1
ATOM 953 O O . ALA A 1 126 ? 9.033 -8.614 -13.925 1.00 79.81 126 ALA A O 1
ATOM 954 N N . SER A 1 127 ? 7.277 -9.942 -14.383 1.00 79.62 127 SER A N 1
ATOM 955 C CA . SER A 1 127 ? 7.197 -9.532 -15.784 1.00 79.62 127 SER A CA 1
ATOM 956 C C . SER A 1 127 ? 6.788 -8.068 -15.927 1.00 79.62 127 SER A C 1
ATOM 958 O O . SER A 1 127 ? 7.233 -7.406 -16.855 1.00 79.62 127 SER A O 1
ATOM 960 N N . GLU A 1 128 ? 5.915 -7.582 -15.039 1.00 91.31 128 GLU A N 1
ATOM 961 C CA . GLU A 1 128 ? 5.332 -6.237 -15.055 1.00 91.31 128 GLU A CA 1
ATOM 962 C C . GLU A 1 128 ? 4.838 -5.861 -13.650 1.00 91.31 128 GLU A C 1
ATOM 964 O O . GLU A 1 128 ? 4.535 -6.738 -12.836 1.00 91.31 128 GLU A O 1
ATOM 969 N N . LEU A 1 129 ? 4.687 -4.562 -13.388 1.00 94.25 129 LEU A N 1
ATOM 970 C CA . LEU A 1 129 ? 4.134 -4.017 -12.150 1.00 94.25 129 LEU A CA 1
ATOM 971 C C . LEU A 1 129 ? 3.034 -2.993 -12.454 1.00 94.25 129 LEU A C 1
ATOM 973 O O . LEU A 1 129 ? 3.282 -2.002 -13.131 1.00 94.25 129 LEU A O 1
ATOM 977 N N . LEU A 1 130 ? 1.832 -3.189 -11.909 1.00 95.56 130 LEU A N 1
ATOM 978 C CA . LEU A 1 130 ? 0.752 -2.199 -11.954 1.00 95.56 130 LEU A CA 1
ATOM 979 C C . LEU A 1 130 ? 0.718 -1.401 -10.643 1.00 95.56 130 LEU A C 1
ATOM 981 O O . LEU A 1 130 ? 0.495 -1.961 -9.571 1.00 95.56 130 LEU A O 1
ATOM 985 N N . LEU A 1 131 ? 0.916 -0.085 -10.727 1.00 95.69 131 LEU A N 1
ATOM 986 C CA . LEU A 1 131 ? 0.859 0.828 -9.588 1.00 95.69 131 LEU A CA 1
ATOM 987 C C . LEU A 1 131 ? -0.495 1.543 -9.524 1.00 95.69 131 LEU A C 1
ATOM 989 O O . LEU A 1 131 ? -0.762 2.466 -10.294 1.00 95.69 131 LEU A O 1
ATOM 993 N N . LEU A 1 132 ? -1.310 1.134 -8.552 1.00 96.25 132 LEU A N 1
ATOM 994 C CA . LEU A 1 132 ? -2.633 1.687 -8.246 1.00 96.25 132 LEU A CA 1
ATOM 995 C C . LEU A 1 132 ? -2.606 2.560 -6.990 1.00 96.25 132 LEU A C 1
ATOM 997 O O . LEU A 1 132 ? -1.810 2.316 -6.072 1.00 96.25 132 LEU A O 1
ATOM 1001 N N . GLY A 1 133 ? -3.443 3.597 -6.946 1.00 94.19 133 GLY A N 1
ATOM 1002 C CA . GLY A 1 133 ? -3.535 4.542 -5.834 1.00 94.19 133 GLY A CA 1
ATOM 1003 C C . GLY A 1 133 ? -2.191 5.183 -5.484 1.00 94.19 133 GLY A C 1
ATOM 1004 O O . GLY A 1 133 ? -1.866 5.331 -4.307 1.00 94.19 133 GLY A O 1
ATOM 1005 N N . SER A 1 134 ? -1.348 5.453 -6.481 1.00 91.50 134 SER A N 1
ATOM 1006 C CA . SER A 1 134 ? 0.014 5.985 -6.304 1.00 91.50 134 SER A CA 1
ATOM 1007 C C . SER A 1 134 ? 0.256 7.241 -7.149 1.00 91.50 134 SER A C 1
ATOM 1009 O O . SER A 1 134 ? 1.390 7.526 -7.538 1.00 91.50 134 SER A O 1
ATOM 1011 N N . ASP A 1 135 ? -0.812 7.973 -7.448 1.00 86.31 135 ASP A N 1
ATOM 1012 C CA . ASP A 1 135 ? -0.812 9.180 -8.279 1.00 86.31 135 ASP A CA 1
ATOM 1013 C C . ASP A 1 135 ? -0.781 10.480 -7.462 1.00 86.31 135 ASP A C 1
ATOM 1015 O O . ASP A 1 135 ? -0.887 11.562 -8.024 1.00 86.31 135 ASP A O 1
ATOM 1019 N N . GLY A 1 136 ? -0.666 10.393 -6.130 1.00 78.94 136 GLY A N 1
ATOM 1020 C CA . GLY A 1 136 ? -0.508 11.558 -5.252 1.00 78.94 136 GLY A CA 1
ATOM 1021 C C . GLY A 1 136 ? -1.597 12.625 -5.401 1.00 78.94 136 GLY A C 1
ATOM 1022 O O . GLY A 1 13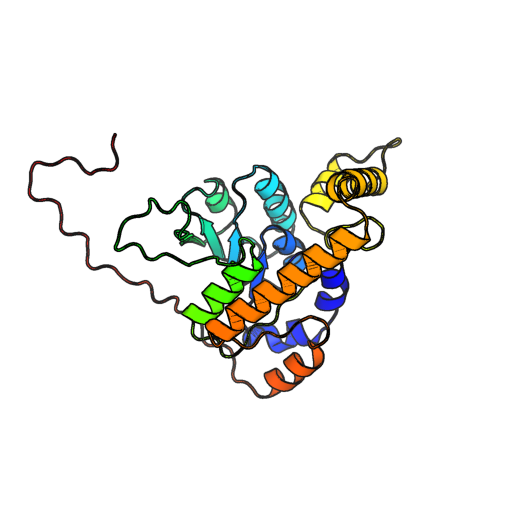6 ? -1.373 13.772 -5.014 1.00 78.94 136 GLY A O 1
ATOM 1023 N N . THR A 1 137 ? -2.751 12.273 -5.971 1.00 81.75 137 THR A N 1
ATOM 1024 C CA . THR A 1 137 ? -3.833 13.220 -6.233 1.00 81.75 137 THR A CA 1
ATOM 1025 C C . THR A 1 137 ? -4.576 13.591 -4.950 1.00 81.75 137 THR A C 1
ATOM 1027 O O . THR A 1 137 ? -4.553 12.873 -3.948 1.00 81.75 137 THR A O 1
ATOM 1030 N N . VAL A 1 138 ? -5.256 14.739 -4.981 1.00 80.50 138 VAL A N 1
ATOM 1031 C CA . VAL A 1 138 ? -6.167 15.186 -3.921 1.00 80.50 138 VAL A CA 1
ATOM 1032 C C . VAL A 1 138 ? -7.548 15.372 -4.523 1.00 80.50 138 VAL A C 1
ATOM 1034 O O . VAL A 1 138 ? -7.698 16.064 -5.527 1.00 80.50 138 VAL A O 1
ATOM 1037 N N . GLU A 1 139 ? -8.566 14.808 -3.882 1.00 82.06 139 GLU A N 1
ATOM 1038 C CA . GLU A 1 139 ? -9.949 14.887 -4.351 1.00 82.06 139 GLU A CA 1
ATOM 1039 C C . GLU A 1 139 ? -10.889 15.205 -3.190 1.00 82.06 139 GLU A C 1
ATOM 1041 O O . GLU A 1 139 ? -10.945 14.472 -2.202 1.00 82.06 139 GLU A O 1
ATOM 1046 N N . GLY A 1 140 ? -11.630 16.314 -3.288 1.00 77.69 140 GLY A N 1
ATOM 1047 C CA . GLY A 1 140 ? -12.582 16.719 -2.248 1.00 77.69 140 GLY A CA 1
ATOM 1048 C C . GLY A 1 140 ? -11.942 16.841 -0.859 1.00 77.69 140 GLY A C 1
ATOM 1049 O O . GLY A 1 140 ? -12.467 16.298 0.105 1.00 77.69 140 GLY A O 1
ATOM 1050 N N . PHE A 1 141 ? -10.773 17.491 -0.770 1.00 81.56 141 PHE A N 1
ATOM 1051 C CA . PHE A 1 141 ? -9.942 17.623 0.444 1.00 81.56 141 PHE A CA 1
ATOM 1052 C C . PHE A 1 141 ? -9.343 16.319 0.994 1.00 81.56 141 PHE A C 1
ATOM 1054 O O . PHE A 1 141 ? -8.646 16.348 2.009 1.00 81.56 141 PHE A O 1
ATOM 1061 N N . ARG A 1 142 ? -9.548 15.182 0.323 1.00 83.62 142 ARG A N 1
ATOM 1062 C CA . ARG A 1 142 ? -8.946 13.904 0.706 1.00 83.62 142 ARG A CA 1
ATOM 1063 C C . ARG A 1 142 ? -7.609 13.725 0.003 1.00 83.62 142 ARG A C 1
ATOM 1065 O O . ARG A 1 142 ? -7.535 13.814 -1.217 1.00 83.62 142 ARG A O 1
ATOM 1072 N N . SER A 1 143 ? -6.568 13.435 0.774 1.00 85.44 143 SER A N 1
ATOM 1073 C CA . SER A 1 143 ? -5.268 12.969 0.270 1.00 85.44 143 SER A CA 1
ATOM 1074 C C . SER A 1 143 ? -5.195 11.447 0.123 1.00 85.44 143 SER A C 1
ATOM 1076 O O . SER A 1 143 ? -4.231 10.934 -0.436 1.00 85.44 143 SER A O 1
ATOM 1078 N N . HIS A 1 144 ? -6.205 10.732 0.626 1.00 91.38 144 HIS A N 1
ATOM 1079 C CA . HIS A 1 144 ? -6.258 9.277 0.638 1.00 91.38 144 HIS A CA 1
ATOM 1080 C C . HIS A 1 144 ? -7.651 8.770 0.237 1.00 91.38 144 HIS A C 1
ATOM 1082 O O . HIS A 1 144 ? -8.649 9.479 0.394 1.00 91.38 144 HIS A O 1
ATOM 1088 N N . CYS A 1 145 ? -7.717 7.538 -0.260 1.00 93.00 145 CYS A N 1
ATOM 1089 C CA . CYS A 1 145 ? -8.953 6.794 -0.501 1.00 93.00 145 CYS A CA 1
ATOM 1090 C C . CYS A 1 145 ? -9.769 6.577 0.785 1.00 93.00 145 CYS A C 1
ATOM 1092 O O . CYS A 1 145 ? -9.327 6.876 1.905 1.00 93.00 145 CYS A O 1
ATOM 1094 N N . ARG A 1 146 ? -11.005 6.095 0.626 1.00 92.38 146 ARG A N 1
ATOM 1095 C CA . ARG A 1 146 ? -11.883 5.794 1.770 1.00 92.38 146 ARG A CA 1
ATOM 1096 C C . ARG A 1 146 ? -11.371 4.575 2.524 1.00 92.38 146 ARG A C 1
ATOM 1098 O O . ARG A 1 146 ? -10.528 3.830 2.036 1.00 92.38 146 ARG A O 1
ATOM 1105 N N . SER A 1 147 ? -11.892 4.369 3.732 1.00 92.62 147 SER A N 1
ATOM 1106 C CA . SER A 1 147 ? -11.586 3.184 4.539 1.00 92.62 147 SER A CA 1
ATOM 1107 C C . SER A 1 147 ? -10.125 3.046 4.960 1.00 92.62 147 SER A C 1
ATOM 1109 O O . SER A 1 147 ? -9.756 2.000 5.475 1.00 92.62 147 SER A O 1
ATOM 1111 N N . THR A 1 148 ? -9.307 4.088 4.823 1.00 93.56 148 THR A N 1
ATOM 1112 C CA . THR A 1 148 ? -7.969 4.142 5.421 1.00 93.56 148 THR A CA 1
ATOM 1113 C C . THR A 1 148 ? -8.058 4.453 6.919 1.00 93.56 148 THR A C 1
ATOM 1115 O O . THR A 1 148 ? -9.090 4.870 7.446 1.00 93.56 148 THR A O 1
ATOM 1118 N N . GLY A 1 149 ? -6.947 4.302 7.628 1.00 91.94 149 GLY A N 1
ATOM 1119 C CA . GLY A 1 149 ? -6.807 4.692 9.039 1.00 91.94 149 GLY A CA 1
ATOM 1120 C C . GLY A 1 149 ? -7.022 6.191 9.278 1.00 91.94 149 GLY A C 1
ATOM 1121 O O . GLY A 1 149 ? -7.447 6.571 10.365 1.00 91.94 149 GLY A O 1
ATOM 1122 N N . TYR A 1 150 ? -6.835 7.036 8.255 1.00 91.00 150 TYR A N 1
ATOM 1123 C CA . TYR A 1 150 ? -7.240 8.444 8.311 1.00 91.00 150 TYR A CA 1
ATOM 1124 C C . TYR A 1 150 ? -8.760 8.591 8.417 1.00 91.00 150 TYR A C 1
ATOM 1126 O O . TYR A 1 150 ? -9.227 9.381 9.229 1.00 91.00 150 TYR A O 1
ATOM 1134 N N . ASP A 1 151 ? -9.528 7.825 7.636 1.00 90.00 151 ASP A N 1
ATOM 1135 C CA . ASP A 1 151 ? -10.997 7.806 7.711 1.00 90.00 151 ASP A CA 1
ATOM 1136 C C . ASP A 1 151 ? -11.462 7.235 9.059 1.00 90.00 151 ASP A C 1
ATOM 1138 O O . ASP A 1 151 ? -12.334 7.809 9.709 1.00 90.00 151 ASP A O 1
ATOM 1142 N N . TYR A 1 152 ? -10.815 6.166 9.542 1.00 91.81 152 TYR A N 1
ATOM 1143 C CA . TYR A 1 152 ? -11.068 5.625 10.881 1.00 91.81 152 TYR A CA 1
ATOM 1144 C C . TYR A 1 152 ? -10.870 6.679 11.971 1.00 91.81 152 TYR A C 1
ATOM 1146 O O . TYR A 1 152 ? -11.790 6.955 12.740 1.00 91.81 152 TYR A O 1
ATOM 1154 N N . TYR A 1 153 ? -9.694 7.305 12.004 1.00 91.75 153 TYR A N 1
ATOM 1155 C CA . TYR A 1 153 ? -9.371 8.317 12.999 1.00 91.75 153 TYR A CA 1
ATOM 1156 C C . TYR A 1 153 ? -10.303 9.531 12.889 1.00 91.75 153 TYR A C 1
ATOM 1158 O O . TYR A 1 153 ? -10.846 9.983 13.896 1.00 91.75 153 TYR A O 1
ATOM 1166 N N . ALA A 1 154 ? -10.564 10.025 11.675 1.00 91.12 154 ALA A N 1
ATOM 1167 C CA . ALA A 1 154 ? -11.475 11.145 11.452 1.00 91.12 154 ALA A CA 1
ATOM 1168 C C . ALA A 1 154 ? -12.874 10.874 12.025 1.00 91.12 154 ALA A C 1
ATOM 1170 O O . ALA A 1 154 ? -13.433 11.744 12.687 1.00 91.12 154 ALA A O 1
ATOM 1171 N N . ARG A 1 155 ? -13.398 9.657 11.835 1.00 90.94 155 ARG A N 1
ATOM 1172 C CA . ARG A 1 155 ? -14.698 9.230 12.375 1.00 90.94 155 ARG A CA 1
ATOM 1173 C C . ARG A 1 155 ? -14.702 9.103 13.893 1.00 90.94 155 ARG A C 1
ATOM 1175 O O . ARG A 1 155 ? -15.691 9.453 14.519 1.00 90.94 155 ARG A O 1
ATOM 1182 N N . THR A 1 156 ? -13.603 8.655 14.506 1.00 90.94 156 THR A N 1
ATOM 1183 C CA . THR A 1 156 ? -13.500 8.627 15.981 1.00 90.94 156 THR A CA 1
ATOM 1184 C C . THR A 1 156 ? -13.474 10.022 16.608 1.00 90.94 156 THR A C 1
ATOM 1186 O O . THR A 1 156 ? -13.808 10.175 17.778 1.00 90.94 156 THR A O 1
ATOM 1189 N N . MET A 1 157 ? -13.103 11.040 15.827 1.00 90.38 157 MET A N 1
ATOM 1190 C CA . MET A 1 157 ? -13.023 12.439 16.255 1.00 90.38 157 MET A CA 1
ATOM 1191 C C . MET A 1 157 ? -14.240 13.272 15.828 1.00 90.38 157 MET A C 1
ATOM 1193 O O . MET A 1 157 ? -14.253 14.487 16.056 1.00 90.38 157 MET A O 1
ATOM 1197 N N . GLU A 1 158 ? -15.223 12.656 15.168 1.00 93.62 158 GLU A N 1
ATOM 1198 C CA . GLU A 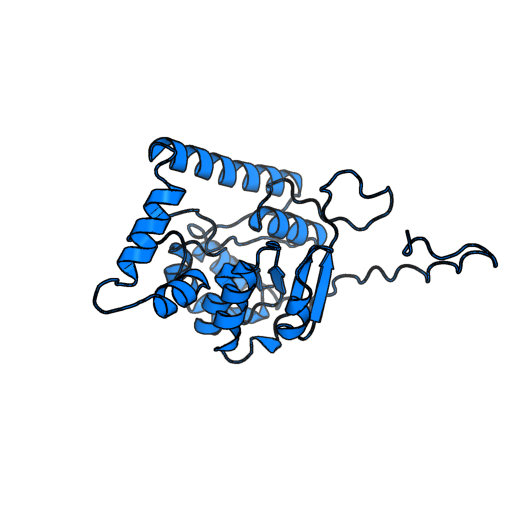1 158 ? -16.428 13.330 14.697 1.00 93.62 158 GLU A CA 1
ATOM 1199 C C . GLU A 1 158 ? -17.339 13.712 15.870 1.00 93.62 158 GLU A C 1
ATOM 1201 O O . GLU A 1 158 ? -17.491 12.984 16.850 1.00 93.62 158 GLU A O 1
ATOM 1206 N N . GLY A 1 159 ? -17.976 14.875 15.764 1.00 94.31 159 GLY A N 1
ATOM 1207 C CA . GLY A 1 159 ? -18.973 15.329 16.720 1.00 94.31 159 GLY A CA 1
ATOM 1208 C C . GLY A 1 159 ? -19.832 16.451 16.153 1.00 94.31 159 GLY A C 1
ATOM 1209 O O . GLY A 1 159 ? -19.608 16.934 15.047 1.00 94.31 159 GLY A O 1
ATOM 1210 N N . ARG A 1 160 ? -20.799 16.929 16.945 1.00 93.44 160 ARG A N 1
ATOM 1211 C CA . ARG A 1 160 ? -21.768 17.962 16.516 1.00 93.44 160 ARG A CA 1
ATOM 1212 C C . ARG A 1 160 ? -21.126 19.232 15.942 1.00 93.44 160 ARG A C 1
ATOM 1214 O O . ARG A 1 160 ? -21.722 19.872 15.087 1.00 93.44 160 ARG A O 1
ATOM 1221 N N . LEU A 1 161 ? -19.939 19.601 16.427 1.00 93.06 161 LEU A N 1
ATOM 1222 C CA . LEU A 1 161 ? -19.207 20.806 16.013 1.00 93.06 161 LEU A CA 1
ATOM 1223 C C . LEU A 1 161 ? -18.043 20.515 15.056 1.00 93.06 161 LEU A C 1
ATOM 1225 O O . LEU A 1 161 ? -17.340 21.436 14.645 1.00 93.06 161 LEU A O 1
ATOM 1229 N N . ARG A 1 162 ? -17.789 19.242 14.739 1.00 91.06 162 ARG A N 1
ATOM 1230 C CA . ARG A 1 162 ? -16.635 18.825 13.946 1.00 91.06 162 ARG A CA 1
ATOM 1231 C C . ARG A 1 162 ? -17.008 17.634 13.080 1.00 91.06 162 ARG A C 1
ATOM 1233 O O . ARG A 1 162 ? -16.997 16.500 13.547 1.00 91.06 162 ARG A O 1
ATOM 1240 N N . SER A 1 163 ? -17.291 17.907 11.814 1.00 92.06 163 SER A N 1
ATOM 1241 C CA . SER A 1 163 ? -17.518 16.858 10.827 1.00 92.06 163 SER A CA 1
ATOM 1242 C C . SER A 1 163 ? -16.203 16.195 10.397 1.00 92.06 163 SER A C 1
ATOM 1244 O O . SER A 1 163 ? -15.109 16.745 10.590 1.00 92.06 163 SER A O 1
ATOM 1246 N N . VAL A 1 164 ? -16.304 15.037 9.747 1.00 89.94 164 VAL A N 1
ATOM 1247 C CA . VAL A 1 164 ? -15.166 14.348 9.116 1.00 89.94 164 VAL A CA 1
ATOM 1248 C C . VAL A 1 164 ? -14.467 15.245 8.081 1.00 89.94 164 VAL A C 1
ATOM 1250 O O . VAL A 1 164 ? -13.236 15.278 8.007 1.00 89.94 164 VAL A O 1
ATOM 1253 N N . GLU A 1 165 ? -15.216 16.058 7.334 1.00 88.38 165 GLU A N 1
ATOM 1254 C CA . GLU A 1 165 ? -14.670 17.019 6.366 1.00 88.38 165 GLU A CA 1
ATOM 1255 C C . GLU A 1 165 ? -13.778 18.057 7.047 1.00 88.38 165 GLU A C 1
ATOM 1257 O O . GLU A 1 165 ? -12.757 18.447 6.486 1.00 88.38 165 GLU A O 1
ATOM 1262 N N . THR A 1 166 ? -14.093 18.458 8.284 1.00 89.50 166 THR A N 1
ATOM 1263 C CA . THR A 1 166 ? -13.251 19.389 9.052 1.00 89.50 166 THR A CA 1
ATOM 1264 C C . THR A 1 166 ? -11.863 18.796 9.311 1.00 89.50 166 THR A C 1
ATOM 1266 O O . THR A 1 166 ? -10.852 19.501 9.242 1.00 89.50 166 THR A O 1
ATOM 1269 N N . TYR A 1 167 ? -11.785 17.486 9.579 1.00 89.12 167 TYR A N 1
ATOM 1270 C CA . TYR A 1 167 ? -10.510 16.786 9.731 1.00 89.12 167 TYR A CA 1
ATOM 1271 C C . TYR A 1 167 ? -9.708 16.784 8.425 1.00 89.12 167 TYR A C 1
ATOM 1273 O O . TYR A 1 167 ? -8.542 17.188 8.429 1.00 89.12 167 TYR A O 1
ATOM 1281 N N . PHE A 1 168 ? -10.329 16.390 7.311 1.00 88.06 168 PHE A N 1
ATOM 1282 C CA . PHE A 1 168 ? -9.659 16.327 6.008 1.00 88.06 168 PHE A CA 1
ATOM 1283 C C . PHE A 1 168 ? -9.271 17.708 5.476 1.00 88.06 168 PHE A C 1
ATOM 1285 O O . PHE A 1 168 ? -8.167 17.883 4.962 1.00 88.06 168 PHE A O 1
ATOM 1292 N N . TYR A 1 169 ? -10.098 18.726 5.707 1.00 86.56 169 TYR A N 1
ATOM 1293 C CA . TYR A 1 169 ? -9.742 20.113 5.435 1.00 86.56 169 TYR A CA 1
ATOM 1294 C C . TYR A 1 169 ? -8.484 20.526 6.216 1.00 86.56 169 TYR A C 1
ATOM 1296 O O . TYR A 1 169 ? -7.529 21.036 5.631 1.00 86.56 169 TYR A O 1
ATOM 1304 N N . GLY A 1 170 ? -8.418 20.226 7.518 1.00 85.50 170 GLY A N 1
ATOM 1305 C CA . GLY A 1 170 ? -7.237 20.506 8.340 1.00 85.50 170 GLY A CA 1
ATOM 1306 C C . GLY A 1 170 ? -5.990 19.709 7.937 1.00 85.50 170 GLY A C 1
ATOM 1307 O O . GLY A 1 170 ? -4.872 20.221 8.028 1.00 85.50 170 GLY A O 1
ATOM 1308 N N . LEU A 1 171 ? -6.152 18.463 7.487 1.00 80.56 171 LEU A N 1
ATOM 1309 C CA . LEU A 1 171 ? -5.057 17.653 6.950 1.00 80.56 171 LEU A CA 1
ATOM 1310 C C . LEU A 1 171 ? -4.540 18.254 5.640 1.00 80.56 171 LEU A C 1
ATOM 1312 O O . LEU A 1 171 ? -3.350 18.524 5.528 1.00 80.56 171 LEU A O 1
ATOM 1316 N N . SER A 1 172 ? -5.437 18.569 4.703 1.00 76.38 172 SER A N 1
ATOM 1317 C CA . SER A 1 172 ? -5.072 19.179 3.423 1.00 76.38 172 SER A CA 1
ATOM 1318 C C . SER A 1 172 ? -4.374 20.532 3.604 1.00 76.38 172 SER A C 1
ATOM 1320 O O . SER A 1 172 ? -3.359 20.780 2.963 1.00 76.38 172 SER A O 1
ATOM 1322 N N . ARG A 1 173 ? -4.811 21.375 4.552 1.00 73.44 173 ARG A N 1
ATOM 1323 C CA . ARG A 1 173 ? -4.085 22.609 4.887 1.00 73.44 173 ARG A CA 1
ATOM 1324 C C . ARG A 1 173 ? -2.678 22.330 5.403 1.00 73.44 173 ARG A C 1
ATOM 1326 O O . ARG A 1 173 ? -1.760 23.021 5.002 1.00 73.44 173 ARG A O 1
ATOM 1333 N N . ARG A 1 174 ? -2.468 21.342 6.272 1.00 66.06 174 ARG A N 1
ATOM 1334 C CA . ARG A 1 174 ? -1.127 21.066 6.825 1.00 66.06 174 ARG A CA 1
ATOM 1335 C C . ARG A 1 174 ? -0.180 20.438 5.808 1.00 66.06 174 ARG A C 1
ATOM 1337 O O . ARG A 1 174 ? 0.996 20.772 5.799 1.00 66.06 174 ARG A O 1
ATOM 1344 N N . THR A 1 175 ? -0.693 19.562 4.952 1.00 58.09 175 THR A N 1
ATOM 1345 C CA . THR A 1 175 ? 0.102 18.877 3.926 1.00 58.09 175 THR A CA 1
ATOM 1346 C C . THR A 1 175 ? 0.378 19.770 2.709 1.00 58.09 175 THR A C 1
ATOM 1348 O O . THR A 1 175 ? 1.375 19.556 2.030 1.00 58.09 175 THR A O 1
ATOM 1351 N N . TYR A 1 176 ? -0.461 20.784 2.445 1.00 52.06 176 TYR A N 1
ATOM 1352 C CA . TYR A 1 176 ? -0.386 21.601 1.223 1.00 52.06 176 TYR A CA 1
ATOM 1353 C C . TYR A 1 176 ? -0.308 23.127 1.443 1.00 52.06 176 TYR A C 1
ATOM 1355 O O . TYR A 1 176 ? -0.274 23.861 0.461 1.00 52.06 176 TYR A O 1
ATOM 1363 N N . ALA A 1 177 ? -0.257 23.646 2.679 1.00 44.25 177 ALA A N 1
ATOM 1364 C CA . ALA A 1 177 ? -0.009 25.081 2.927 1.00 44.25 177 ALA A CA 1
ATOM 1365 C C . ALA A 1 177 ? 1.481 25.468 2.900 1.00 44.25 177 ALA A C 1
ATOM 1367 O O . ALA A 1 177 ? 1.792 26.652 2.978 1.00 44.25 177 ALA A O 1
ATOM 1368 N N . THR A 1 178 ? 2.400 24.507 2.781 1.00 45.06 178 THR A N 1
ATOM 1369 C CA . THR A 1 178 ? 3.853 24.756 2.729 1.00 45.06 178 THR A CA 1
ATOM 1370 C C . THR A 1 178 ? 4.448 24.742 1.319 1.00 45.06 178 THR A C 1
ATOM 1372 O O . THR A 1 178 ? 5.635 25.009 1.172 1.00 45.06 178 THR A O 1
ATOM 1375 N N . GLY A 1 179 ? 3.652 24.512 0.271 1.00 42.50 179 GLY A N 1
ATOM 1376 C CA . GLY A 1 179 ? 4.103 24.645 -1.114 1.00 42.50 179 GLY A CA 1
ATOM 1377 C C . GLY A 1 179 ? 2.959 25.095 -2.009 1.00 42.50 179 GLY A C 1
ATOM 1378 O O . GLY A 1 179 ? 1.868 24.531 -1.939 1.00 42.50 179 GLY A O 1
ATOM 1379 N N . ASN A 1 180 ? 3.195 26.111 -2.844 1.00 43.31 180 ASN A N 1
ATOM 1380 C CA . ASN A 1 180 ? 2.276 26.504 -3.917 1.00 43.31 180 ASN A CA 1
ATOM 1381 C C . ASN A 1 180 ? 1.726 25.245 -4.607 1.00 43.31 180 ASN A C 1
ATOM 1383 O O . ASN A 1 180 ? 2.487 24.316 -4.871 1.00 43.31 180 ASN A O 1
ATOM 1387 N N . ARG A 1 181 ? 0.428 25.195 -4.935 1.00 50.34 181 ARG A N 1
ATOM 1388 C CA . ARG A 1 181 ? -0.191 24.051 -5.645 1.00 50.34 181 ARG A CA 1
ATOM 1389 C C . ARG A 1 181 ? 0.618 23.593 -6.876 1.00 50.34 181 ARG A C 1
ATOM 1391 O O . ARG A 1 181 ? 0.639 22.405 -7.179 1.00 50.34 181 ARG A O 1
ATOM 1398 N N . GLU A 1 182 ? 1.339 24.511 -7.520 1.00 50.00 182 GLU A N 1
ATOM 1399 C CA . GLU A 1 182 ? 2.286 24.246 -8.614 1.00 50.00 182 GLU A CA 1
ATOM 1400 C C . GLU A 1 182 ? 3.521 23.424 -8.188 1.00 50.00 182 GLU A C 1
ATOM 1402 O O . GLU A 1 182 ? 3.930 22.506 -8.899 1.00 50.00 182 GLU A O 1
ATOM 1407 N N . GLN A 1 183 ? 4.084 23.674 -7.001 1.00 50.56 183 GLN A N 1
ATOM 1408 C CA . GLN A 1 183 ? 5.197 22.897 -6.440 1.00 50.56 183 GLN A CA 1
ATOM 1409 C C . GLN A 1 183 ? 4.769 21.478 -6.047 1.00 50.56 183 GLN A C 1
ATOM 1411 O O . GLN A 1 183 ? 5.538 20.538 -6.237 1.00 50.56 183 GLN A O 1
ATOM 1416 N N . GLY A 1 184 ? 3.534 21.294 -5.564 1.00 54.16 184 GLY A N 1
ATOM 1417 C CA . GLY A 1 184 ? 2.979 19.963 -5.288 1.00 54.16 184 GLY A CA 1
ATOM 1418 C C . GLY A 1 184 ? 2.886 19.097 -6.551 1.00 54.16 184 GLY A C 1
ATOM 1419 O O . GLY A 1 184 ? 3.305 17.939 -6.540 1.00 54.16 184 GLY A O 1
ATOM 1420 N N . GLY A 1 185 ? 2.429 19.680 -7.665 1.00 58.81 185 GLY A N 1
ATOM 1421 C CA . GLY A 1 185 ? 2.408 19.011 -8.971 1.00 58.81 185 GLY A CA 1
ATOM 1422 C C . GLY A 1 185 ? 3.808 18.679 -9.500 1.00 58.81 185 GLY A C 1
ATOM 1423 O O . GLY A 1 185 ? 4.032 17.579 -10.012 1.00 58.81 185 GLY A O 1
ATOM 1424 N N . ALA A 1 186 ? 4.774 19.585 -9.322 1.00 59.34 186 ALA A N 1
ATOM 1425 C CA . ALA A 1 186 ? 6.164 19.369 -9.725 1.00 59.34 186 ALA A CA 1
ATOM 1426 C C . ALA A 1 186 ? 6.857 18.261 -8.908 1.00 59.34 186 ALA A C 1
ATOM 1428 O O . ALA A 1 186 ? 7.500 17.385 -9.486 1.00 59.34 186 ALA A O 1
ATOM 1429 N N . LEU A 1 187 ? 6.681 18.241 -7.580 1.00 63.19 187 LEU A N 1
ATOM 1430 C CA . LEU A 1 187 ? 7.207 17.190 -6.695 1.00 63.19 187 LEU A CA 1
ATOM 1431 C C . LEU A 1 187 ? 6.583 15.823 -6.995 1.00 63.19 187 LEU A C 1
ATOM 1433 O O . LEU A 1 187 ? 7.273 14.798 -6.999 1.00 63.19 187 LEU A O 1
ATOM 1437 N N . HIS A 1 188 ? 5.282 15.802 -7.286 1.00 70.56 188 HIS A N 1
ATOM 1438 C CA . HIS A 1 188 ? 4.595 14.578 -7.666 1.00 70.56 188 HIS A CA 1
ATOM 1439 C C . HIS A 1 188 ? 5.102 14.035 -9.012 1.00 70.56 188 HIS A C 1
ATOM 1441 O O . HIS A 1 188 ? 5.467 12.862 -9.114 1.00 70.56 188 HIS A O 1
ATOM 1447 N N . SER A 1 189 ? 5.237 14.909 -10.012 1.00 75.81 189 SER A N 1
ATOM 1448 C CA . SER A 1 189 ? 5.805 14.562 -11.320 1.00 75.81 189 SER A CA 1
ATOM 1449 C C . SER A 1 189 ? 7.247 14.058 -11.198 1.00 75.81 189 SER A C 1
ATOM 1451 O O . SER A 1 189 ? 7.612 13.062 -11.821 1.00 75.81 189 SER A O 1
ATOM 1453 N N . ALA A 1 190 ? 8.059 14.679 -10.335 1.00 81.75 190 ALA A N 1
ATOM 1454 C CA . ALA A 1 190 ? 9.414 14.220 -10.036 1.00 81.75 190 ALA A CA 1
ATOM 1455 C C . ALA A 1 190 ? 9.428 12.833 -9.372 1.00 81.75 190 ALA A C 1
ATOM 1457 O O . ALA A 1 190 ? 10.277 12.003 -9.694 1.00 81.75 190 ALA A O 1
ATOM 1458 N N . THR A 1 191 ? 8.468 12.548 -8.487 1.00 84.50 191 THR A N 1
ATOM 1459 C CA . THR A 1 191 ? 8.327 11.236 -7.835 1.00 84.50 191 THR A CA 1
ATOM 1460 C C . THR A 1 191 ? 7.925 10.151 -8.832 1.00 84.50 191 THR A C 1
ATOM 1462 O O . THR A 1 191 ? 8.543 9.086 -8.849 1.00 84.50 191 THR A O 1
ATOM 1465 N N . ILE A 1 192 ? 6.941 10.420 -9.699 1.00 88.06 192 ILE A N 1
ATOM 1466 C CA . ILE A 1 192 ? 6.553 9.509 -10.787 1.00 88.06 192 ILE A CA 1
ATOM 1467 C C . ILE A 1 192 ? 7.745 9.224 -11.696 1.00 88.06 192 ILE A C 1
ATOM 1469 O O . ILE A 1 192 ? 8.013 8.058 -11.995 1.00 88.06 192 ILE A O 1
ATOM 1473 N N . LYS A 1 193 ? 8.469 10.274 -12.098 1.00 89.81 193 LYS A N 1
ATOM 1474 C CA . LYS A 1 193 ? 9.651 10.152 -12.949 1.00 89.81 193 LYS A CA 1
ATOM 1475 C C . LYS A 1 193 ? 10.725 9.298 -12.276 1.00 89.81 193 LYS A C 1
ATOM 1477 O O . LYS A 1 193 ? 11.202 8.345 -12.874 1.00 89.81 193 LYS A O 1
ATOM 1482 N N . ARG A 1 194 ? 11.028 9.548 -10.997 1.00 89.75 194 ARG A N 1
ATOM 1483 C CA . ARG A 1 194 ? 11.990 8.746 -10.223 1.00 89.75 194 ARG A CA 1
ATOM 1484 C C . ARG A 1 194 ? 11.583 7.272 -10.147 1.00 89.75 194 ARG A C 1
ATOM 1486 O O . ARG A 1 194 ? 12.438 6.405 -10.285 1.00 89.75 194 ARG A O 1
ATOM 1493 N N . GLN A 1 195 ? 10.297 6.979 -9.947 1.00 92.06 195 GLN A N 1
ATOM 1494 C CA . GLN A 1 195 ? 9.779 5.605 -9.964 1.00 92.06 195 GLN A CA 1
ATOM 1495 C C . GLN A 1 195 ? 9.979 4.943 -11.337 1.00 92.06 195 GLN A C 1
ATOM 1497 O O . GLN A 1 195 ? 10.431 3.804 -11.396 1.00 92.06 195 GLN A O 1
ATOM 1502 N N . GLN A 1 196 ? 9.687 5.655 -12.430 1.00 92.88 196 GLN A N 1
ATOM 1503 C CA . GLN A 1 196 ? 9.903 5.161 -13.796 1.00 92.88 196 GLN A CA 1
ATOM 1504 C C . GLN A 1 196 ? 11.388 4.924 -14.091 1.00 92.88 196 GLN A C 1
ATOM 1506 O O . GLN A 1 196 ? 11.738 3.865 -14.602 1.00 92.88 196 GLN A O 1
ATOM 1511 N N . ASP A 1 197 ? 12.260 5.861 -13.714 1.00 92.12 197 ASP A N 1
ATOM 1512 C CA . ASP A 1 197 ? 13.707 5.760 -13.920 1.00 92.12 197 ASP A CA 1
ATOM 1513 C C . ASP A 1 197 ? 14.296 4.554 -13.170 1.00 92.12 197 ASP A C 1
ATOM 1515 O O . ASP A 1 197 ? 15.089 3.793 -13.726 1.00 92.12 197 ASP A O 1
ATOM 1519 N N . VAL A 1 198 ? 13.893 4.350 -11.910 1.00 90.00 198 VAL A N 1
ATOM 1520 C CA . VAL A 1 198 ? 14.308 3.187 -11.107 1.00 90.00 198 VAL A CA 1
ATOM 1521 C C . VAL A 1 198 ? 13.824 1.889 -11.744 1.00 90.00 198 VAL A C 1
ATOM 1523 O O . VAL A 1 198 ? 14.601 0.951 -11.893 1.00 90.00 198 VAL A O 1
ATOM 1526 N N . ALA A 1 199 ? 12.561 1.830 -12.153 1.00 91.38 199 ALA A N 1
ATOM 1527 C CA . ALA A 1 199 ? 12.002 0.625 -12.749 1.00 91.38 199 ALA A CA 1
ATOM 1528 C C . ALA A 1 199 ? 12.638 0.289 -14.100 1.00 91.38 199 ALA A C 1
ATOM 1530 O O . ALA A 1 199 ? 12.923 -0.875 -14.362 1.00 91.38 199 ALA A O 1
ATOM 1531 N N . GLY A 1 200 ? 12.948 1.305 -14.912 1.00 92.00 200 GLY A N 1
ATOM 1532 C CA . GLY A 1 200 ? 13.703 1.148 -16.152 1.00 92.00 200 GLY A CA 1
ATOM 1533 C C . GLY A 1 200 ? 15.099 0.573 -15.909 1.00 92.00 200 GLY A C 1
ATOM 1534 O O . GLY A 1 200 ? 15.493 -0.370 -16.590 1.00 92.00 200 GLY A O 1
ATOM 1535 N N . LYS A 1 201 ? 15.818 1.066 -14.890 1.00 91.62 201 LYS A N 1
ATOM 1536 C CA . LYS A 1 201 ? 17.127 0.515 -14.484 1.00 91.62 201 LYS A CA 1
ATOM 1537 C C . LYS A 1 201 ? 17.038 -0.931 -13.997 1.00 91.62 201 LYS A C 1
ATOM 1539 O O . LYS A 1 201 ? 17.956 -1.707 -14.235 1.00 91.62 201 LYS A O 1
ATOM 1544 N N . LEU A 1 202 ? 15.948 -1.282 -13.319 1.00 88.75 202 LEU A N 1
ATOM 1545 C CA . LEU A 1 202 ? 15.705 -2.624 -12.790 1.00 88.75 202 LEU A CA 1
ATOM 1546 C C . LEU A 1 202 ? 15.024 -3.569 -13.796 1.00 88.75 202 LEU A C 1
ATOM 1548 O O . LEU A 1 202 ? 14.791 -4.730 -13.472 1.00 88.75 202 LEU A O 1
ATOM 1552 N N . GLY A 1 203 ? 14.701 -3.094 -15.003 1.00 91.69 203 GLY A N 1
ATOM 1553 C CA . GLY A 1 203 ? 14.052 -3.896 -16.039 1.00 91.69 203 GLY A CA 1
ATOM 1554 C C . GLY A 1 203 ? 12.612 -4.308 -15.711 1.00 91.69 203 GLY A C 1
ATOM 1555 O O . GLY A 1 203 ? 12.166 -5.344 -16.192 1.00 91.69 203 GLY A O 1
ATOM 1556 N N . VAL A 1 204 ? 11.887 -3.524 -14.903 1.00 92.00 204 VAL A N 1
ATOM 1557 C CA . VAL A 1 204 ? 10.489 -3.790 -14.523 1.00 92.00 204 VAL A CA 1
ATOM 1558 C C . VAL A 1 204 ? 9.554 -2.828 -15.265 1.00 92.00 204 VAL A C 1
ATOM 1560 O O . VAL A 1 204 ? 9.507 -1.643 -14.929 1.00 92.00 204 VAL A O 1
ATOM 1563 N N . PRO A 1 205 ? 8.765 -3.297 -16.248 1.00 92.94 205 PRO A N 1
ATOM 1564 C CA . PRO A 1 205 ? 7.738 -2.479 -16.884 1.00 92.94 205 PRO A CA 1
ATOM 1565 C C . PRO A 1 205 ? 6.677 -2.039 -15.868 1.00 92.94 205 PRO A C 1
ATOM 1567 O O . PRO A 1 205 ? 6.076 -2.880 -15.197 1.00 92.94 205 PRO A O 1
ATOM 1570 N N . ILE A 1 206 ? 6.423 -0.731 -15.773 1.00 94.25 206 ILE A N 1
ATOM 1571 C CA . ILE A 1 206 ? 5.384 -0.169 -14.899 1.00 94.25 206 ILE A CA 1
ATOM 1572 C C . ILE A 1 206 ? 4.159 0.239 -15.711 1.00 94.25 206 ILE A C 1
ATOM 1574 O O . ILE A 1 206 ? 4.255 1.022 -16.653 1.00 94.25 206 ILE A O 1
ATOM 1578 N N . PHE A 1 207 ? 2.998 -0.202 -15.244 1.00 94.44 207 PHE A N 1
ATOM 1579 C CA . PHE A 1 207 ? 1.685 0.301 -15.619 1.00 94.44 207 PHE A CA 1
ATOM 1580 C C . PHE A 1 207 ? 1.127 1.161 -14.483 1.00 94.44 207 PHE A C 1
ATOM 1582 O O . PHE A 1 207 ? 1.454 0.966 -13.309 1.00 94.44 207 PHE A O 1
ATOM 1589 N N . ARG A 1 208 ? 0.264 2.115 -14.822 1.00 93.25 208 ARG A N 1
ATOM 1590 C CA . ARG A 1 208 ? -0.442 2.976 -13.865 1.00 93.25 208 ARG A CA 1
ATOM 1591 C C . ARG A 1 208 ? -1.942 2.953 -14.149 1.00 93.25 208 ARG A C 1
ATOM 1593 O O . ARG A 1 208 ? -2.395 2.263 -15.060 1.00 93.25 208 ARG A O 1
ATOM 1600 N N . ALA A 1 209 ? -2.697 3.698 -13.349 1.00 90.12 209 ALA A N 1
ATOM 1601 C CA . ALA A 1 209 ? -4.152 3.786 -13.422 1.00 90.12 209 ALA A CA 1
ATOM 1602 C C . ALA A 1 209 ? -4.686 4.133 -14.823 1.00 90.12 209 ALA A C 1
ATOM 1604 O O . ALA A 1 209 ? -5.647 3.527 -15.281 1.00 90.12 209 ALA A O 1
ATOM 1605 N N . ASP A 1 210 ? -4.031 5.049 -15.538 1.00 89.62 210 ASP A N 1
ATOM 1606 C CA . ASP A 1 210 ? -4.378 5.441 -16.913 1.00 89.62 210 ASP A CA 1
ATOM 1607 C C . ASP A 1 210 ? -4.271 4.288 -17.929 1.00 89.62 210 ASP A C 1
ATOM 1609 O O . ASP A 1 210 ? -4.950 4.274 -18.954 1.00 89.62 210 ASP A O 1
ATOM 1613 N N . SER A 1 211 ? -3.444 3.294 -17.618 1.00 92.38 211 SE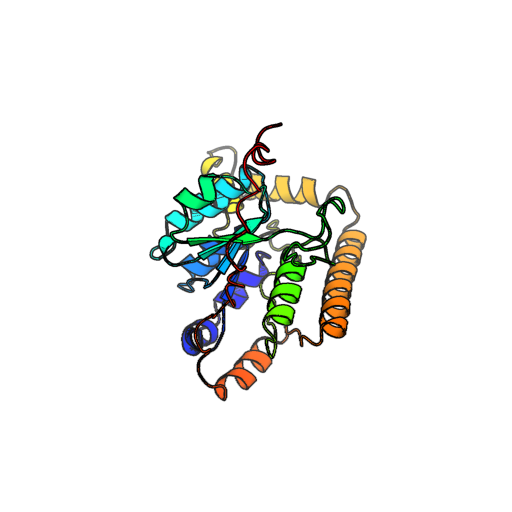R A N 1
ATOM 1614 C CA . SER A 1 211 ? -3.135 2.144 -18.461 1.00 92.38 211 SER A CA 1
ATOM 1615 C C . SER A 1 211 ? -3.731 0.841 -17.918 1.00 92.38 211 SER A C 1
ATOM 1617 O O . SER A 1 211 ? -3.393 -0.235 -18.418 1.00 92.38 211 SER A O 1
ATOM 1619 N N . ILE A 1 212 ? -4.614 0.910 -16.912 1.00 92.81 212 ILE A N 1
ATOM 1620 C CA . ILE A 1 212 ? -5.164 -0.275 -16.238 1.00 92.81 212 ILE A CA 1
ATOM 1621 C C . ILE A 1 212 ? -5.928 -1.191 -17.196 1.00 92.81 212 ILE A C 1
ATOM 1623 O O . ILE A 1 212 ? -5.771 -2.403 -17.120 1.00 92.81 212 ILE A O 1
ATOM 1627 N N . HIS A 1 213 ? -6.694 -0.637 -18.140 1.00 92.50 213 HIS A N 1
ATOM 1628 C CA . HIS A 1 213 ? -7.437 -1.435 -19.119 1.00 92.50 213 HIS A CA 1
ATOM 1629 C C . HIS A 1 213 ? -6.500 -2.224 -20.035 1.00 92.50 213 HIS A C 1
ATOM 1631 O O . HIS A 1 213 ? -6.658 -3.430 -20.173 1.00 92.50 213 HIS A O 1
ATOM 1637 N N . ARG A 1 214 ? -5.442 -1.582 -20.546 1.00 91.75 214 ARG A N 1
ATOM 1638 C CA . ARG A 1 214 ? -4.408 -2.265 -21.337 1.00 91.75 214 ARG A CA 1
ATOM 1639 C C . ARG A 1 214 ? -3.721 -3.370 -20.530 1.00 91.75 214 ARG A C 1
ATOM 1641 O O . ARG A 1 214 ? -3.433 -4.437 -21.063 1.00 91.75 214 ARG A O 1
ATOM 1648 N N . TRP A 1 215 ? -3.442 -3.115 -19.252 1.00 92.44 215 TRP A N 1
ATOM 1649 C CA . TRP A 1 215 ? -2.870 -4.129 -18.371 1.00 92.44 215 TRP A CA 1
ATOM 1650 C C . TRP A 1 215 ? -3.833 -5.308 -18.159 1.00 92.44 215 TRP A C 1
ATOM 1652 O O . TRP A 1 215 ? -3.408 -6.459 -18.234 1.00 92.44 215 TRP A O 1
ATOM 1662 N N . ILE A 1 216 ? -5.128 -5.038 -17.962 1.00 91.12 216 ILE A N 1
ATOM 1663 C CA . ILE A 1 216 ? -6.173 -6.063 -17.838 1.00 91.12 216 ILE A CA 1
ATOM 1664 C C . ILE A 1 216 ? -6.240 -6.926 -19.103 1.00 91.12 216 ILE A C 1
ATOM 1666 O O . ILE A 1 216 ? -6.210 -8.154 -19.001 1.00 91.12 216 ILE A O 1
ATOM 1670 N N . ASP A 1 217 ? -6.250 -6.303 -20.282 1.00 89.44 217 ASP A N 1
ATOM 1671 C CA . ASP A 1 217 ? -6.296 -7.008 -21.566 1.00 89.44 217 ASP A CA 1
ATOM 1672 C C . ASP A 1 217 ? -5.087 -7.946 -21.729 1.00 89.44 217 ASP A C 1
ATOM 1674 O O . ASP A 1 217 ? -5.231 -9.119 -22.081 1.00 89.44 217 ASP A O 1
ATOM 1678 N N . ASN A 1 218 ? -3.890 -7.477 -21.358 1.00 87.38 218 ASN A N 1
ATOM 1679 C CA . ASN A 1 218 ? -2.669 -8.288 -21.381 1.00 87.38 218 ASN A CA 1
ATOM 1680 C C . ASN A 1 218 ? -2.713 -9.474 -20.396 1.00 87.38 218 ASN A C 1
ATOM 1682 O O . ASN A 1 218 ? -2.115 -10.523 -20.654 1.00 87.38 218 ASN A O 1
ATOM 1686 N N . MET A 1 219 ? -3.405 -9.328 -19.262 1.00 84.88 219 MET A N 1
ATOM 1687 C CA . MET A 1 219 ? -3.523 -10.364 -18.228 1.00 84.88 219 MET A CA 1
ATOM 1688 C C . MET A 1 219 ? -4.504 -11.479 -18.596 1.00 84.88 219 MET A C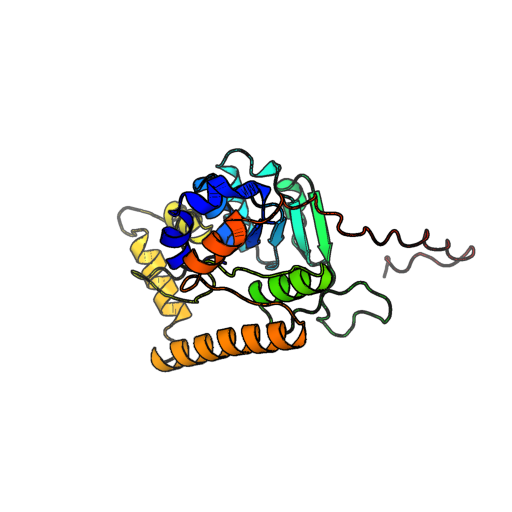 1
ATOM 1690 O O . MET A 1 219 ? -4.318 -12.619 -18.151 1.00 84.88 219 MET A O 1
ATOM 1694 N N . GLY A 1 220 ? -5.502 -11.198 -19.442 1.00 76.75 220 GLY A N 1
ATOM 1695 C CA . GLY A 1 220 ? -6.506 -12.176 -19.880 1.00 76.75 220 GLY A CA 1
ATOM 1696 C C . GLY A 1 220 ? -5.905 -13.451 -20.490 1.00 76.75 220 GLY A C 1
ATOM 1697 O O . GLY A 1 220 ? -6.462 -14.543 -20.340 1.00 76.75 220 GLY A O 1
ATOM 1698 N N . HIS A 1 221 ? -4.711 -13.346 -21.075 1.00 76.06 221 HIS A N 1
ATOM 1699 C CA . HIS A 1 221 ? -3.999 -14.453 -21.720 1.00 76.06 221 HIS A CA 1
ATOM 1700 C C . HIS A 1 221 ? -2.949 -15.147 -20.831 1.00 76.06 221 HIS A C 1
ATOM 1702 O O . HIS A 1 221 ? -2.349 -16.135 -21.254 1.00 76.06 221 HIS A O 1
ATOM 1708 N N . ARG A 1 222 ? -2.707 -14.666 -19.603 1.00 76.50 222 ARG A N 1
ATOM 1709 C CA . ARG A 1 222 ? -1.662 -15.210 -18.718 1.00 76.50 222 ARG A CA 1
ATOM 1710 C C . ARG A 1 222 ? -2.156 -16.373 -17.865 1.00 76.50 222 ARG A C 1
ATOM 1712 O O . ARG A 1 222 ? -3.297 -16.375 -17.403 1.00 76.50 222 ARG A O 1
ATOM 1719 N N . GLN A 1 223 ? -1.271 -17.342 -17.620 1.00 72.88 223 GLN A N 1
ATOM 1720 C CA . GLN A 1 223 ? -1.523 -18.401 -16.641 1.00 72.88 223 GLN A CA 1
ATOM 1721 C C . GLN A 1 223 ? -1.639 -17.819 -15.218 1.00 72.88 223 GLN A C 1
ATOM 1723 O O . GLN A 1 223 ? -1.083 -16.749 -14.960 1.00 72.88 223 GLN A O 1
ATOM 1728 N N . PRO A 1 224 ? -2.339 -18.506 -14.292 1.00 73.38 224 PRO A N 1
ATOM 1729 C CA . PRO A 1 224 ? -2.390 -18.112 -12.888 1.00 73.38 224 PRO A CA 1
ATOM 1730 C C . PRO A 1 224 ? -0.991 -17.878 -12.314 1.00 73.38 224 PRO A C 1
ATOM 1732 O O . PRO A 1 224 ? -0.051 -18.613 -12.638 1.00 73.38 224 PRO A O 1
ATOM 1735 N N . ALA A 1 225 ? -0.858 -16.876 -11.445 1.00 66.00 225 ALA A N 1
ATOM 1736 C CA . ALA A 1 225 ? 0.396 -16.629 -10.755 1.00 66.00 225 ALA A CA 1
ATOM 1737 C C . ALA A 1 225 ? 0.689 -17.854 -9.883 1.00 66.00 225 ALA A C 1
ATOM 1739 O O . ALA A 1 225 ? -0.081 -18.189 -8.981 1.00 66.00 225 ALA A O 1
ATOM 1740 N N . ARG A 1 226 ? 1.785 -18.565 -10.175 1.00 56.69 226 ARG A N 1
ATOM 1741 C CA . ARG A 1 226 ? 2.255 -19.627 -9.282 1.00 56.69 226 ARG A CA 1
ATOM 1742 C C . ARG A 1 226 ? 2.593 -18.992 -7.934 1.00 56.69 226 ARG A C 1
ATOM 1744 O O . ARG A 1 226 ? 3.080 -17.864 -7.886 1.00 56.69 226 ARG A O 1
ATOM 1751 N N . SER A 1 227 ? 2.292 -19.720 -6.862 1.00 48.78 227 SER A N 1
ATOM 1752 C CA . SER A 1 227 ? 2.511 -19.309 -5.475 1.00 48.78 227 SER A CA 1
ATOM 1753 C C . SER A 1 227 ? 3.858 -18.619 -5.280 1.00 48.78 227 SER A C 1
ATOM 1755 O O . SER A 1 227 ? 4.871 -19.068 -5.822 1.00 48.78 227 SER A O 1
ATOM 1757 N N . TRP A 1 228 ? 3.875 -17.583 -4.443 1.00 45.69 228 TRP A N 1
ATOM 1758 C CA . TRP A 1 228 ? 5.103 -16.985 -3.936 1.00 45.69 228 TRP A CA 1
ATOM 1759 C C . TRP A 1 228 ? 5.977 -18.072 -3.295 1.00 45.69 228 TRP A C 1
ATOM 1761 O O . TRP A 1 228 ? 5.710 -18.527 -2.186 1.00 45.69 228 TRP A O 1
ATOM 1771 N N . SER A 1 229 ? 7.056 -18.461 -3.967 1.00 36.19 229 SER A N 1
ATOM 1772 C CA . SER A 1 229 ? 8.285 -18.752 -3.249 1.00 36.19 229 SER A CA 1
ATOM 1773 C C . SER A 1 229 ? 9.072 -17.450 -3.269 1.00 36.19 229 SER A C 1
ATOM 1775 O O . SER A 1 229 ? 9.872 -17.218 -4.178 1.00 36.19 229 SER A O 1
ATOM 1777 N N . ALA A 1 230 ? 8.890 -16.600 -2.252 1.00 36.34 230 ALA A N 1
ATOM 1778 C CA . ALA A 1 230 ? 10.086 -15.931 -1.761 1.00 36.34 230 ALA A CA 1
ATOM 1779 C C . ALA A 1 230 ? 11.060 -17.087 -1.555 1.00 36.34 230 ALA A C 1
ATOM 1781 O O . ALA A 1 230 ? 10.729 -18.023 -0.820 1.00 36.34 230 ALA A O 1
ATOM 1782 N N . ARG A 1 231 ? 12.168 -17.138 -2.302 1.00 29.80 231 ARG A N 1
ATOM 1783 C CA . ARG A 1 231 ? 13.240 -18.024 -1.875 1.00 29.80 231 ARG A CA 1
ATOM 1784 C C . ARG A 1 231 ? 13.522 -17.543 -0.466 1.00 29.80 231 ARG A C 1
ATOM 1786 O O . ARG A 1 231 ? 14.073 -16.461 -0.297 1.00 29.80 231 ARG A O 1
ATOM 1793 N N . THR A 1 232 ? 13.076 -18.299 0.533 1.00 32.22 232 THR A N 1
ATOM 1794 C CA . THR A 1 232 ? 13.761 -18.303 1.805 1.00 32.22 232 THR A CA 1
ATOM 1795 C C . THR A 1 232 ? 15.181 -18.600 1.376 1.00 32.22 232 THR A C 1
ATOM 1797 O O . THR A 1 232 ? 15.474 -19.700 0.904 1.00 32.22 232 THR A O 1
ATOM 1800 N N . VAL A 1 233 ? 16.035 -17.581 1.373 1.00 30.22 233 VAL A N 1
ATOM 1801 C CA . VAL A 1 233 ? 17.459 -17.836 1.434 1.00 30.22 233 VAL A CA 1
ATOM 1802 C C . VAL A 1 233 ? 17.586 -18.495 2.795 1.00 30.22 233 VAL A C 1
ATOM 1804 O O . VAL A 1 233 ? 17.596 -17.827 3.822 1.00 30.22 233 VAL A O 1
ATOM 1807 N N . ILE A 1 234 ? 17.482 -19.825 2.805 1.00 25.02 234 ILE A N 1
ATOM 1808 C CA . ILE A 1 234 ? 17.868 -20.626 3.949 1.00 25.02 234 ILE A CA 1
ATOM 1809 C C . ILE A 1 234 ? 19.360 -20.356 4.015 1.00 25.02 234 ILE A C 1
ATOM 1811 O O . ILE A 1 234 ? 20.130 -20.896 3.220 1.00 25.02 234 ILE A O 1
ATOM 1815 N N . MET A 1 235 ? 19.742 -19.402 4.861 1.00 30.09 235 MET A N 1
ATOM 1816 C CA . MET A 1 235 ? 21.131 -19.272 5.249 1.00 30.09 235 MET A CA 1
ATOM 1817 C C . MET A 1 235 ? 21.533 -20.648 5.791 1.00 30.09 235 MET A C 1
ATOM 1819 O O . MET A 1 235 ? 20.735 -21.254 6.519 1.00 30.09 235 MET A O 1
ATOM 1823 N N . PRO A 1 236 ? 22.714 -21.180 5.432 1.00 28.72 236 PRO A N 1
ATOM 1824 C CA . PRO A 1 236 ? 23.274 -22.267 6.222 1.00 28.72 236 PRO A CA 1
ATOM 1825 C C . PRO A 1 236 ? 23.216 -21.844 7.693 1.00 28.72 236 PRO A C 1
ATOM 1827 O O . PRO A 1 236 ? 23.381 -20.654 7.983 1.00 28.72 236 PRO A O 1
ATOM 1830 N N . GLU A 1 237 ? 22.905 -22.785 8.593 1.00 29.36 237 GLU A N 1
ATOM 1831 C CA . GLU A 1 237 ? 22.896 -22.509 10.031 1.00 29.36 237 GLU A CA 1
ATOM 1832 C C . GLU A 1 237 ? 24.116 -21.651 10.378 1.00 29.36 237 GLU A C 1
ATOM 1834 O O . GLU A 1 237 ? 25.226 -21.993 9.945 1.00 29.36 237 GLU A O 1
ATOM 1839 N N . PRO A 1 238 ? 23.940 -20.520 11.087 1.00 35.44 238 PRO A N 1
ATOM 1840 C CA . PRO A 1 238 ? 25.083 -19.744 11.521 1.00 35.44 238 PRO A CA 1
ATOM 1841 C C . PRO A 1 238 ? 25.978 -20.697 12.303 1.00 35.44 238 PRO A C 1
ATOM 1843 O O . PRO A 1 238 ? 25.532 -21.307 13.277 1.00 35.44 238 PRO A O 1
ATOM 1846 N N . ALA A 1 239 ? 27.216 -20.871 11.835 1.00 39.78 239 ALA A N 1
ATOM 1847 C CA . ALA A 1 239 ? 28.202 -21.642 12.565 1.00 39.78 239 ALA A CA 1
ATOM 1848 C C . ALA A 1 239 ? 28.226 -21.081 13.986 1.00 39.78 239 ALA A C 1
ATOM 1850 O O . ALA A 1 239 ? 28.472 -19.885 14.176 1.00 39.78 239 ALA A O 1
ATOM 1851 N N . LEU A 1 240 ? 27.888 -21.927 14.964 1.00 41.97 240 LEU A N 1
ATOM 1852 C CA . LEU A 1 240 ? 27.957 -21.556 16.368 1.00 41.97 240 LEU A CA 1
ATOM 1853 C C . LEU A 1 240 ? 29.337 -20.928 16.604 1.00 41.97 240 LEU A C 1
ATOM 1855 O O . LEU A 1 240 ? 30.339 -21.506 16.165 1.00 41.97 240 LEU A O 1
ATOM 1859 N N . PRO A 1 241 ? 29.415 -19.744 17.238 1.00 43.22 241 PRO A N 1
ATOM 1860 C CA . PRO A 1 241 ? 30.702 -19.178 17.579 1.00 43.22 241 PRO A CA 1
ATOM 1861 C C . PRO A 1 241 ? 31.473 -20.224 18.380 1.00 43.22 241 PRO A C 1
ATOM 1863 O O . PRO A 1 241 ? 30.919 -20.830 19.300 1.00 43.22 241 PRO A O 1
ATOM 1866 N N . ALA A 1 242 ? 32.733 -20.450 18.000 1.00 49.25 242 ALA A N 1
ATOM 1867 C CA . ALA A 1 242 ? 33.638 -21.292 18.768 1.00 49.25 242 ALA A CA 1
ATOM 1868 C C . ALA A 1 242 ? 33.538 -20.906 20.253 1.00 49.25 242 ALA A C 1
ATOM 1870 O O . ALA A 1 242 ? 33.494 -19.713 20.576 1.00 49.25 242 ALA A O 1
ATOM 1871 N N . GLU A 1 243 ? 33.426 -21.919 21.114 1.00 47.38 243 GLU A N 1
ATOM 1872 C CA . GLU A 1 243 ? 33.137 -21.785 22.542 1.00 47.38 243 GLU A CA 1
ATOM 1873 C C . GLU A 1 243 ? 33.882 -20.596 23.174 1.00 47.38 243 GLU A C 1
ATOM 1875 O O . GLU A 1 243 ? 35.108 -20.504 23.110 1.00 47.38 243 GLU A O 1
ATOM 1880 N N . GLY A 1 244 ? 33.131 -19.672 23.787 1.00 54.03 244 GLY A N 1
ATOM 1881 C CA . GLY A 1 244 ? 33.699 -18.625 24.644 1.00 54.03 244 GLY A CA 1
ATOM 1882 C C . GLY A 1 244 ? 33.505 -17.169 24.214 1.00 54.03 244 GLY A C 1
ATOM 1883 O O . GLY A 1 244 ? 34.021 -16.289 24.902 1.00 54.03 244 GLY A O 1
ATOM 1884 N N . LYS 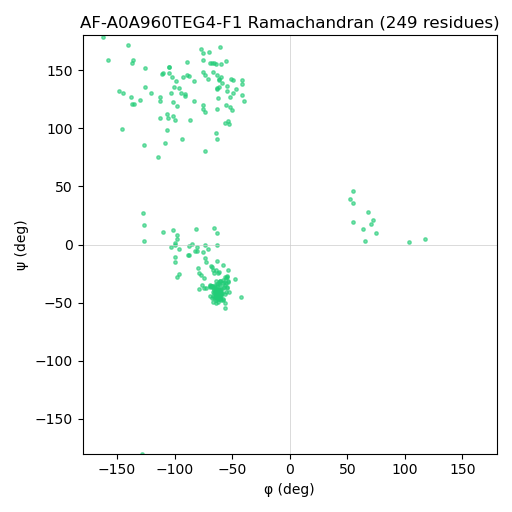A 1 245 ? 32.753 -16.862 23.147 1.00 42.66 245 LYS A N 1
ATOM 1885 C CA . LYS A 1 245 ? 32.323 -15.476 22.863 1.00 42.66 245 LYS A CA 1
ATOM 1886 C C . LYS A 1 245 ? 30.806 -15.321 23.023 1.00 42.66 245 LYS A C 1
ATOM 1888 O O . LYS A 1 245 ? 30.070 -16.096 22.413 1.00 42.66 245 LYS A O 1
ATOM 1893 N N . PRO A 1 246 ? 30.319 -14.350 23.822 1.00 36.34 246 PRO A N 1
ATOM 1894 C CA . PRO A 1 246 ? 28.889 -14.097 23.928 1.00 36.34 246 PRO A CA 1
ATOM 1895 C C . PRO A 1 246 ? 28.329 -13.642 22.567 1.00 36.34 246 PRO A C 1
ATOM 1897 O O . PRO A 1 246 ? 29.034 -12.961 21.815 1.00 36.34 246 PRO A O 1
ATOM 1900 N N . PRO A 1 247 ? 27.081 -14.011 22.228 1.00 38.06 247 PRO A N 1
ATOM 1901 C CA . PRO A 1 247 ? 26.436 -13.541 21.010 1.00 38.06 247 PRO A CA 1
ATOM 1902 C C . PRO A 1 247 ? 26.293 -12.015 21.042 1.00 38.06 247 PRO A C 1
ATOM 1904 O O . PRO A 1 247 ? 25.877 -11.439 22.045 1.00 38.06 247 PRO A O 1
ATOM 1907 N N . LEU A 1 248 ? 26.612 -11.378 19.914 1.00 40.09 248 LEU A N 1
ATOM 1908 C CA . LEU A 1 248 ? 26.693 -9.924 19.696 1.00 40.09 248 LEU A CA 1
ATOM 1909 C C . LEU A 1 248 ? 25.367 -9.145 19.863 1.00 40.09 248 LEU A C 1
ATOM 1911 O O . LEU A 1 248 ? 25.311 -7.966 19.543 1.00 40.09 248 LEU A O 1
ATOM 1915 N N . TRP A 1 249 ? 24.312 -9.776 20.382 1.00 38.56 249 TRP A N 1
ATOM 1916 C CA . TRP A 1 249 ? 22.991 -9.170 20.597 1.00 38.56 249 TRP A CA 1
ATOM 1917 C C . TRP A 1 249 ? 22.767 -8.677 22.035 1.00 38.56 249 TRP A C 1
ATOM 1919 O O . TRP A 1 249 ? 21.656 -8.292 22.389 1.00 38.56 249 TRP A O 1
ATOM 1929 N N . VAL A 1 250 ? 23.809 -8.690 22.872 1.00 36.06 250 VAL A N 1
ATOM 1930 C CA . VAL A 1 250 ? 23.800 -8.056 24.196 1.00 36.06 250 VAL A CA 1
ATOM 1931 C C . VAL A 1 250 ? 24.996 -7.115 24.293 1.00 36.06 250 VAL A C 1
ATOM 1933 O O . VAL A 1 250 ? 26.054 -7.513 24.780 1.00 36.06 250 VAL A O 1
ATOM 1936 N N . GLN A 1 251 ? 24.821 -5.885 23.808 1.00 30.58 251 GLN A N 1
ATOM 1937 C CA . GLN A 1 251 ? 25.502 -4.674 24.278 1.00 30.58 251 GLN A CA 1
ATOM 1938 C C . GLN A 1 251 ? 24.701 -3.437 23.878 1.00 30.58 251 GLN A C 1
ATOM 1940 O O . GLN A 1 251 ? 24.246 -3.386 22.715 1.00 30.58 251 GLN A O 1
#

Foldseek 3Di:
DFFAQLLVVLVDCLCVVLLQADAFEAELQCQLVCLVSVHHHQEYEDEDQDPLSVLSLVLNVVGPCQQVHEYEYEPSHDPCSVVRYVHYHYAHECPPVPPDPPGPHQYQQLPDPLSSVLSVCLVVVPQAAEDESLQQDADLLDSGHPSGSLNVVLVVVDDPVHHSSNSSVVVSCVVPVVDDPVVSVVVSVVSVVSSVVSNVVSVHHYHYPVCVVVVSVVSVPGDGDDDDPPPPPPPDPPDDPDPDDDPPPPD